Protein AF-0000000076153640 (afdb_homodimer)

Secondary structure (DSSP, 8-state):
----HHHHHHHHHHHHHHHHHHHHHHIIIIIHHHHHT---HHHHHHHHHHHHHHHHHHHHHHHHHHHHHHHHHHHH--STTHHHHHHHHHHHHTHHHHIIIIIHHHHHHHH-TTHHHHH-HHHHHHHHHHHHHHHHHHHHHHHHHHHHHHHHHHT-/----HHHHHHHHHHHHHHHHHHHHHHIIIIIHHHHHT---HHHHHHHHHHHHHHHHHHHHHHHHHHHHHHHHHHHH--STTHHHHHHHHHHHHTHHHHIIIIIHHHHHHHH-TTHHHHH-HHHHHHHHHHHHHHHHHHHHHHHHHHHHHHHHHHT-

Sequence (312 aa):
MEVDKLDVLKWSAFAASSMFAGGAIYINIVDMPALKKVTDNDAARRFWKESFLRAAKWQGGLGMVATLTGGAVWFLDESSNRHLWCIGSSVMATIFPWTMFIMKPDINRLLDDKVLTERGGDWVRTKIDAWNKQHMYRSLVGLSVFGLWIFAISKSMEVDKLDVLKWSAFAASSMFAGGAIYINIVDMPALKKVTDNDAARRFWKESFLRAAKWQGGLGMVATLTGGAVWFLDESSNRHLWCIGSSVMATIFPWTMFIMKPDINRLLDDKVLTERGGDWVRTKIDAWNKQHMYRSLVGLSVFGLWIFAISKS

pLDDT: mean 95.98, std 7.26, range [40.72, 98.88]

Solvent-accessible surface area (backbone atoms only — not comparable to full-atom values): 15290 Å² total; per-residue (Å²): 130,82,78,55,69,61,54,54,28,49,50,47,17,42,44,24,20,24,16,35,18,25,32,40,43,40,42,58,67,18,52,52,58,15,43,68,70,28,82,50,52,67,46,40,50,46,26,50,46,44,27,48,63,40,39,50,54,55,49,48,48,26,43,48,47,16,20,51,27,20,39,48,37,28,72,68,44,82,56,94,60,26,61,52,30,43,52,34,16,55,55,43,48,45,50,55,60,47,39,63,74,68,44,37,70,60,48,56,48,65,62,38,89,56,34,54,81,72,62,31,54,68,52,51,53,51,48,52,54,50,48,46,59,57,48,45,55,48,21,50,40,24,45,50,35,29,52,50,45,52,52,46,58,70,74,99,132,82,78,56,67,63,54,53,28,50,49,46,17,40,44,24,21,24,16,35,19,26,31,40,42,39,40,58,67,17,51,52,58,16,43,69,70,28,83,50,52,67,45,41,49,47,26,49,44,44,27,50,63,41,38,50,55,55,48,48,49,27,43,48,47,17,21,51,29,20,40,49,37,27,72,69,45,83,57,93,60,26,62,53,29,43,51,35,16,53,55,42,48,46,48,55,59,47,40,65,72,67,45,37,70,58,49,55,48,65,62,37,90,56,35,54,81,72,62,32,54,68,51,52,52,53,49,52,52,49,48,45,58,58,47,45,55,48,20,50,39,25,44,50,34,30,52,49,44,52,52,45,57,72,73,100

InterPro domains:
  IPR013901 Anthrone oxygenase [PF08592] (48-147)

Radius of gyration: 20.66 Å; Cα contacts (8 Å, |Δi|>4): 403; chains: 2; bounding box: 45×61×44 Å

Organism: Mytilus galloprovincialis (NCBI:txid29158)

Nearest PDB structures (foldseek):
  4dzu-assembly1_A  TM=5.270E-01  e=4.455E-01  synthetic construct
  6h2d-assembly1_R  TM=2.430E-01  e=1.031E+00  Aeromonas hydrophila subsp. hydrophila AL09-71
  4dzu-assembly1_A  TM=5.272E-01  e=4.455E-01  synthetic construct
  6h2d-assembly1_R  TM=2.431E-01  e=1.031E+00  Aeromonas hydrophila subsp. hydrophila AL09-71

Foldseek 3Di:
DPPDPLVVLLVQLLVLLVVLLVVLVCCLPPVLVVLLPDPDLLVSLVVCLVCVVVVCVVNVVSLVSNLVSLVVSLVPPPDPLSVLSVVLSVLSVVVVVLCVPPVVVLSVLSNDPCNCVVPNSVVNSVSSVVNSVSSVSNSVSSVVSSVSSVVSVVVD/DPPDPLVVLLVQLLVLLVVLLVVLVCCLPPVLVVLLPDPDLLVSLVVCLVCVVVVCVVNVVSLVSNLVSLVVSLVPPPDPLSVLSVVLSVLSVVVVVLCVPPVVVLSVLSNDPCNCVVPNSVVNSVSSVVNSVSSVSNSVSSVVSSVSSVVSVVVD

Structure (mmCIF, N/CA/C/O backbone):
data_AF-0000000076153640-model_v1
#
loop_
_entity.id
_entity.type
_entity.pdbx_description
1 polymer 'DUF1772 domain-containing protein'
#
loop_
_atom_site.group_PDB
_atom_site.id
_atom_site.type_symbol
_atom_site.label_atom_id
_atom_site.label_alt_id
_atom_site.label_comp_id
_atom_site.label_asym_id
_atom_site.label_entity_id
_atom_site.label_seq_id
_atom_site.pdbx_PDB_ins_code
_atom_site.Cartn_x
_atom_site.Cartn_y
_atom_site.Cartn_z
_atom_site.occupancy
_atom_site.B_iso_or_equiv
_atom_site.auth_seq_id
_atom_site.auth_comp_id
_atom_site.auth_asym_id
_atom_site.auth_atom_id
_atom_site.pdbx_PDB_model_num
ATOM 1 N N . MET A 1 1 ? -10.898 31.781 1.053 1 40.72 1 MET A N 1
ATOM 2 C CA . MET A 1 1 ? -9.727 31.562 1.897 1 40.72 1 MET A CA 1
ATOM 3 C C . MET A 1 1 ? -8.547 31.062 1.069 1 40.72 1 MET A C 1
ATOM 5 O O . MET A 1 1 ? -8.664 30.094 0.328 1 40.72 1 MET A O 1
ATOM 9 N N . GLU A 1 2 ? -7.613 31.859 0.52 1 49.97 2 GLU A N 1
ATOM 10 C CA . GLU A 1 2 ? -6.477 31.672 -0.376 1 49.97 2 GLU A CA 1
ATOM 11 C C . GLU A 1 2 ? -5.652 30.453 0.044 1 49.97 2 GLU A C 1
ATOM 13 O O . GLU A 1 2 ? -5.211 30.359 1.192 1 49.97 2 GLU A O 1
ATOM 18 N N . VAL A 1 3 ? -5.895 29.375 -0.492 1 63 3 VAL A N 1
ATOM 19 C CA . VAL A 1 3 ? -5.086 28.203 -0.188 1 63 3 VAL A CA 1
ATOM 20 C C . VAL A 1 3 ? -3.605 28.562 -0.246 1 63 3 VAL A C 1
ATOM 22 O O . VAL A 1 3 ? -3.105 29 -1.287 1 63 3 VAL A O 1
ATOM 25 N N . ASP A 1 4 ? -2.895 28.688 0.954 1 85.88 4 ASP A N 1
ATOM 26 C CA . ASP A 1 4 ? -1.464 28.938 1.076 1 85.88 4 ASP A CA 1
ATOM 27 C C . ASP A 1 4 ? -0.646 27.859 0.37 1 85.88 4 ASP A C 1
ATOM 29 O O . ASP A 1 4 ? -0.825 26.672 0.631 1 85.88 4 ASP A O 1
ATOM 33 N N . LYS A 1 5 ? -0.02 28.188 -0.885 1 89.38 5 LYS A N 1
ATOM 34 C CA . LYS A 1 5 ? 0.819 27.312 -1.693 1 89.38 5 LYS A CA 1
ATOM 35 C C . LYS A 1 5 ? 1.726 26.453 -0.814 1 89.38 5 LYS A C 1
ATOM 37 O O . LYS A 1 5 ? 1.938 25.281 -1.097 1 89.38 5 LYS A O 1
ATOM 42 N N . LEU A 1 6 ? 2.186 26.953 0.156 1 92.19 6 LEU A N 1
ATOM 43 C CA . LEU A 1 6 ? 3.09 26.234 1.053 1 92.19 6 LEU A CA 1
ATOM 44 C C . LEU A 1 6 ? 2.359 25.125 1.795 1 92.19 6 LEU A C 1
ATOM 46 O O . LEU A 1 6 ? 2.898 24.031 1.973 1 92.19 6 LEU A O 1
ATOM 50 N N . ASP A 1 7 ? 1.185 25.375 2.102 1 88.12 7 ASP A N 1
ATOM 51 C CA . ASP A 1 7 ? 0.398 24.359 2.789 1 88.12 7 ASP A CA 1
ATOM 52 C C . ASP A 1 7 ? 0.083 23.188 1.86 1 88.12 7 ASP A C 1
ATOM 54 O O . ASP A 1 7 ? 0.13 22.031 2.277 1 88.12 7 ASP A O 1
ATOM 58 N N . VAL A 1 8 ? -0.223 23.516 0.707 1 89.94 8 VAL A N 1
ATOM 59 C CA . VAL A 1 8 ? -0.514 22.484 -0.28 1 89.94 8 VAL A CA 1
ATOM 60 C C . VAL A 1 8 ? 0.71 21.594 -0.465 1 89.94 8 VAL A C 1
ATOM 62 O O . VAL A 1 8 ? 0.585 20.359 -0.542 1 89.94 8 VAL A O 1
ATOM 65 N N . LEU A 1 9 ? 1.833 22.188 -0.542 1 94.94 9 LEU A N 1
ATOM 66 C CA . LEU A 1 9 ? 3.072 21.438 -0.706 1 94.94 9 LEU A CA 1
ATOM 67 C C . LEU A 1 9 ? 3.346 20.562 0.517 1 94.94 9 LEU A C 1
ATOM 69 O O . LEU A 1 9 ? 3.75 19.406 0.382 1 94.94 9 LEU A O 1
ATOM 73 N N . LYS A 1 10 ? 3.105 21.062 1.64 1 93.19 10 LYS A N 1
ATOM 74 C CA . LYS A 1 10 ? 3.318 20.312 2.867 1 93.19 10 LYS A CA 1
ATOM 75 C C . LYS A 1 10 ? 2.402 19.094 2.924 1 93.19 10 LYS A C 1
ATOM 77 O O . LYS A 1 10 ? 2.854 17.984 3.227 1 93.19 10 LYS A O 1
ATOM 82 N N . TRP A 1 11 ? 1.229 19.297 2.572 1 90.69 11 TRP A N 1
ATOM 83 C CA . TRP A 1 11 ? 0.27 18.188 2.615 1 90.69 11 TRP A CA 1
ATOM 84 C C . TRP A 1 11 ? 0.568 17.172 1.527 1 90.69 11 TRP A C 1
ATOM 86 O O . TRP A 1 11 ? 0.373 15.961 1.727 1 90.69 11 TRP A O 1
ATOM 96 N N . SER A 1 12 ? 0.973 17.641 0.429 1 94.25 12 SER A N 1
ATOM 97 C CA . SER A 1 12 ? 1.35 16.734 -0.65 1 94.25 12 SER A CA 1
ATOM 98 C C . SER A 1 12 ? 2.527 15.859 -0.246 1 94.25 12 SER A C 1
ATOM 100 O O . SER A 1 12 ? 2.521 14.648 -0.499 1 94.25 12 SER A O 1
ATOM 102 N N . ALA A 1 13 ? 3.471 16.484 0.374 1 96.81 13 ALA A N 1
ATOM 103 C CA . ALA A 1 13 ? 4.633 15.727 0.846 1 96.81 13 ALA A CA 1
ATOM 104 C C . ALA A 1 13 ? 4.227 14.68 1.874 1 96.81 13 ALA A C 1
ATOM 106 O O . ALA A 1 13 ? 4.668 13.523 1.802 1 96.81 13 ALA A O 1
ATOM 107 N N . PHE A 1 14 ? 3.396 15.102 2.762 1 94.38 14 PHE A N 1
ATOM 108 C CA . PHE A 1 14 ? 2.916 14.211 3.812 1 94.38 14 PHE A CA 1
ATOM 109 C C . PHE A 1 14 ? 2.104 13.062 3.221 1 94.38 14 PHE A C 1
ATOM 111 O O . PHE A 1 14 ? 2.346 11.898 3.539 1 94.38 14 PHE A O 1
ATOM 118 N N . ALA A 1 15 ? 1.227 13.359 2.326 1 95.12 15 ALA A N 1
ATOM 119 C CA . ALA A 1 15 ? 0.363 12.352 1.711 1 95.12 15 ALA A CA 1
ATOM 120 C C . ALA A 1 15 ? 1.178 11.359 0.892 1 95.12 15 ALA A C 1
ATOM 122 O O . ALA A 1 15 ? 0.969 10.148 0.99 1 95.12 15 ALA A O 1
ATOM 123 N N . ALA A 1 16 ? 2.064 11.867 0.126 1 97.69 16 ALA A N 1
ATOM 124 C CA . ALA A 1 16 ? 2.863 11.008 -0.745 1 97.69 16 ALA A CA 1
ATOM 125 C C . ALA A 1 16 ? 3.746 10.062 0.071 1 97.69 16 ALA A C 1
ATOM 127 O O . ALA A 1 16 ? 3.844 8.875 -0.234 1 97.69 16 ALA A O 1
ATOM 128 N N . SER A 1 17 ? 4.355 10.594 1.107 1 98.19 17 SER A N 1
ATOM 129 C CA . SER A 1 17 ? 5.219 9.75 1.933 1 98.19 17 SER A CA 1
ATOM 130 C C . SER A 1 17 ? 4.41 8.703 2.693 1 98.19 17 SER A C 1
ATOM 132 O O . SER A 1 17 ? 4.852 7.566 2.85 1 98.19 17 SER A O 1
ATOM 134 N N . SER A 1 18 ? 3.271 9.094 3.18 1 97.69 18 SER A N 1
ATOM 135 C CA . SER A 1 18 ? 2.422 8.172 3.928 1 97.69 18 SER A CA 1
ATOM 136 C C . SER A 1 18 ? 1.846 7.09 3.021 1 97.69 18 SER A C 1
ATOM 138 O O . SER A 1 18 ? 1.821 5.914 3.387 1 97.69 18 SER A O 1
ATOM 140 N N . MET A 1 19 ? 1.377 7.477 1.87 1 98 19 MET A N 1
ATOM 141 C CA . MET A 1 19 ? 0.87 6.508 0.901 1 98 19 MET A CA 1
ATOM 142 C C . MET A 1 19 ? 1.977 5.562 0.447 1 98 19 MET A C 1
ATOM 144 O O . MET A 1 19 ? 1.756 4.355 0.319 1 98 19 MET A O 1
ATOM 148 N N . PHE A 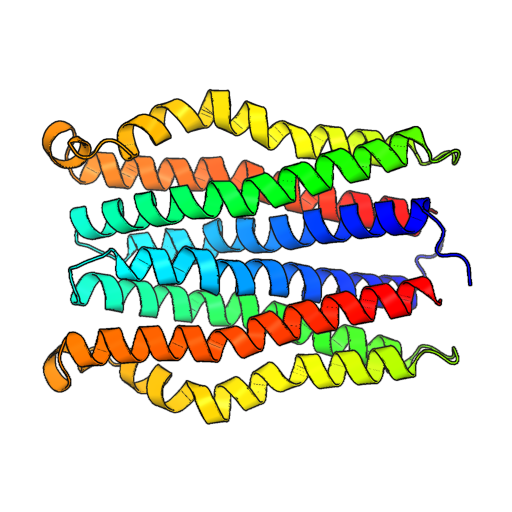1 20 ? 3.162 6.18 0.172 1 98.69 20 PHE A N 1
ATOM 149 C CA . PHE A 1 20 ? 4.32 5.363 -0.169 1 98.69 20 PHE A CA 1
ATOM 150 C C . PHE A 1 20 ? 4.598 4.332 0.919 1 98.69 20 PHE A C 1
ATOM 152 O O . PHE A 1 20 ? 4.785 3.15 0.628 1 98.69 20 PHE A O 1
ATOM 159 N N . ALA A 1 21 ? 4.66 4.75 2.166 1 98.06 21 ALA A N 1
ATOM 160 C CA . ALA A 1 21 ? 4.934 3.852 3.287 1 98.06 21 ALA A CA 1
ATOM 161 C C . ALA A 1 21 ? 3.895 2.736 3.363 1 98.06 21 ALA A C 1
ATOM 163 O O . ALA A 1 21 ? 4.238 1.574 3.592 1 98.06 21 ALA A O 1
ATOM 164 N N . GLY A 1 22 ? 2.635 3.078 3.164 1 97.19 22 GLY A N 1
ATOM 165 C CA . GLY A 1 22 ? 1.584 2.072 3.188 1 97.19 22 GLY A CA 1
ATOM 166 C C . GLY A 1 22 ? 1.791 0.971 2.166 1 97.19 22 GLY A C 1
ATOM 167 O O . GLY A 1 22 ? 1.671 -0.213 2.488 1 97.19 22 GLY A O 1
ATOM 168 N N . GLY A 1 23 ? 2.066 1.391 0.958 1 97.5 23 GLY A N 1
ATOM 169 C CA . GLY A 1 23 ? 2.332 0.419 -0.089 1 97.5 23 GLY A CA 1
ATOM 170 C C . GLY A 1 23 ? 3.611 -0.367 0.138 1 97.5 23 GLY A C 1
ATOM 171 O O . GLY A 1 23 ? 3.646 -1.58 -0.077 1 97.5 23 GLY A O 1
ATOM 172 N N . ALA A 1 24 ? 4.656 0.34 0.534 1 98.56 24 ALA A N 1
ATOM 173 C CA . ALA A 1 24 ? 5.949 -0.309 0.731 1 98.56 24 ALA A CA 1
ATOM 174 C C . ALA A 1 24 ? 5.879 -1.337 1.857 1 98.56 24 ALA A C 1
ATOM 176 O O . ALA A 1 24 ? 6.414 -2.441 1.731 1 98.56 24 ALA A O 1
ATOM 177 N N . ILE A 1 25 ? 5.262 -1.006 2.879 1 98.44 25 ILE A N 1
ATOM 178 C CA . ILE A 1 25 ? 5.105 -1.934 3.992 1 98.44 25 ILE A CA 1
ATOM 179 C C . ILE A 1 25 ? 4.23 -3.109 3.566 1 98.44 25 ILE A C 1
ATOM 181 O O . ILE A 1 25 ? 4.527 -4.262 3.895 1 98.44 25 ILE A O 1
ATOM 185 N N . TYR A 1 26 ? 3.197 -2.869 2.875 1 98.5 26 TYR A N 1
ATOM 186 C CA . TYR A 1 26 ? 2.334 -3.916 2.338 1 98.5 26 TYR A CA 1
ATOM 187 C C . TYR A 1 26 ? 3.143 -4.945 1.561 1 98.5 26 TYR A C 1
ATOM 189 O O . TYR A 1 26 ? 2.939 -6.152 1.718 1 98.5 26 TYR A O 1
ATOM 197 N N . ILE A 1 27 ? 4.012 -4.473 0.727 1 98.69 27 ILE A N 1
ATOM 198 C CA . ILE A 1 27 ? 4.848 -5.367 -0.068 1 98.69 27 ILE A CA 1
ATOM 199 C C . ILE A 1 27 ? 5.66 -6.27 0.856 1 98.69 27 ILE A C 1
ATOM 201 O O . ILE A 1 27 ? 5.711 -7.484 0.659 1 98.69 27 ILE A O 1
ATOM 205 N N . ASN A 1 28 ? 6.199 -5.711 1.881 1 98.81 28 ASN A N 1
ATOM 206 C CA . ASN A 1 28 ? 7.09 -6.453 2.764 1 98.81 28 ASN A CA 1
ATOM 207 C C . ASN A 1 28 ? 6.328 -7.48 3.596 1 98.81 28 ASN A C 1
ATOM 209 O O . ASN A 1 28 ? 6.84 -8.562 3.881 1 98.81 28 ASN A O 1
ATOM 213 N N . ILE A 1 29 ? 5.137 -7.145 3.941 1 98.56 29 ILE A N 1
ATOM 214 C CA . ILE A 1 29 ? 4.566 -7.984 4.992 1 98.56 29 ILE A CA 1
ATOM 215 C C . ILE A 1 29 ? 3.375 -8.766 4.438 1 98.56 29 ILE A C 1
ATOM 217 O O . ILE A 1 29 ? 2.861 -9.672 5.094 1 98.56 29 ILE A O 1
ATOM 221 N N . VAL A 1 30 ? 2.9 -8.43 3.295 1 98.62 30 VAL A N 1
ATOM 222 C CA . VAL A 1 30 ? 1.75 -9.125 2.729 1 98.62 30 VAL A CA 1
ATOM 223 C C . VAL A 1 30 ? 2.146 -9.789 1.412 1 98.62 30 VAL A C 1
ATOM 225 O O . VAL A 1 30 ? 2.152 -11.016 1.308 1 98.62 30 VAL A O 1
ATOM 228 N N . ASP A 1 31 ? 2.594 -8.953 0.469 1 98.5 31 ASP A N 1
ATOM 229 C CA . ASP A 1 31 ? 2.805 -9.414 -0.899 1 98.5 31 ASP A CA 1
ATOM 230 C C . ASP A 1 31 ? 3.885 -10.492 -0.955 1 98.5 31 ASP A C 1
ATOM 232 O O . ASP A 1 31 ? 3.635 -11.602 -1.424 1 98.5 31 ASP A O 1
ATOM 236 N N . MET A 1 32 ? 5.004 -10.234 -0.465 1 98.75 32 MET A N 1
ATOM 237 C CA . MET A 1 32 ? 6.129 -11.148 -0.632 1 98.75 32 MET A CA 1
ATOM 238 C C . MET A 1 32 ? 5.973 -12.367 0.262 1 98.75 32 MET A C 1
ATOM 240 O O . MET A 1 32 ? 6.246 -13.492 -0.162 1 98.75 32 MET A O 1
ATOM 244 N N . PRO A 1 33 ? 5.547 -12.227 1.477 1 98.62 33 PRO A N 1
ATOM 245 C CA . PRO A 1 33 ? 5.281 -13.43 2.262 1 98.62 33 PRO A CA 1
ATOM 246 C C . PRO A 1 33 ? 4.199 -14.312 1.64 1 98.62 33 PRO A C 1
ATOM 248 O O . PRO A 1 33 ? 4.27 -15.539 1.731 1 98.62 33 PRO A O 1
ATOM 251 N N . ALA A 1 34 ? 3.184 -13.773 1.059 1 98.75 34 ALA A N 1
ATOM 252 C CA . ALA A 1 34 ? 2.174 -14.555 0.352 1 98.75 34 ALA A CA 1
ATOM 253 C C . ALA A 1 34 ? 2.787 -15.305 -0.828 1 98.75 34 ALA A C 1
ATOM 255 O O . ALA A 1 34 ? 2.469 -16.469 -1.064 1 98.75 34 ALA A O 1
ATOM 256 N N . LEU A 1 35 ? 3.648 -14.617 -1.551 1 98.75 35 LEU A N 1
ATOM 257 C CA . LEU A 1 35 ? 4.305 -15.219 -2.705 1 98.75 35 LEU A CA 1
ATOM 258 C C . LEU A 1 35 ? 5.137 -16.422 -2.287 1 98.75 35 LEU A C 1
ATOM 260 O O . LEU A 1 35 ? 5.234 -17.406 -3.029 1 98.75 35 LEU A O 1
ATOM 264 N N . LYS A 1 36 ? 5.711 -16.422 -1.103 1 98.12 36 LYS A N 1
ATOM 265 C CA . LYS A 1 36 ? 6.523 -17.531 -0.596 1 98.12 36 LYS A CA 1
ATOM 266 C C . LYS A 1 36 ? 5.695 -18.797 -0.448 1 98.12 36 LYS A C 1
ATOM 268 O O . LYS A 1 36 ? 6.238 -19.906 -0.455 1 98.12 36 LYS A O 1
ATOM 273 N N . LYS A 1 37 ? 4.383 -18.672 -0.361 1 98.06 37 LYS A N 1
ATOM 274 C CA . LYS A 1 37 ? 3.51 -19.828 -0.163 1 98.06 37 LYS A CA 1
ATOM 275 C C . LYS A 1 37 ? 3.109 -20.438 -1.498 1 98.06 37 LYS A C 1
ATOM 277 O O . LYS A 1 37 ? 2.484 -21.5 -1.531 1 98.06 37 LYS A O 1
ATOM 282 N N . VAL A 1 38 ? 3.436 -19.781 -2.564 1 98 38 VAL A N 1
ATOM 283 C CA . VAL A 1 38 ? 3.244 -20.344 -3.9 1 98 38 VAL A CA 1
ATOM 284 C C . VAL A 1 38 ? 4.391 -21.297 -4.23 1 98 38 VAL A C 1
ATOM 286 O O . VAL A 1 38 ? 5.551 -20.875 -4.305 1 98 38 VAL A O 1
ATOM 289 N N . THR A 1 39 ? 4.16 -22.578 -4.527 1 95 39 THR A N 1
ATOM 290 C CA . THR A 1 39 ? 5.195 -23.609 -4.656 1 95 39 THR A CA 1
ATOM 291 C C . THR A 1 39 ? 5.711 -23.672 -6.09 1 95 39 THR A C 1
ATOM 293 O O . THR A 1 39 ? 6.855 -24.062 -6.324 1 95 39 THR A O 1
ATOM 296 N N . ASP A 1 40 ? 4.91 -23.281 -7.059 1 96.5 40 ASP A N 1
ATOM 297 C CA . ASP A 1 40 ? 5.316 -23.281 -8.461 1 96.5 40 ASP A CA 1
ATOM 298 C C . ASP A 1 40 ? 6.273 -22.125 -8.766 1 96.5 40 ASP A C 1
ATOM 300 O O . ASP A 1 40 ? 5.887 -20.969 -8.695 1 96.5 40 ASP A O 1
ATOM 304 N N . ASN A 1 41 ? 7.465 -22.469 -9.18 1 97.12 41 ASN A N 1
ATOM 305 C CA . ASN A 1 41 ? 8.508 -21.453 -9.367 1 97.12 41 ASN A CA 1
ATOM 306 C C . ASN A 1 41 ? 8.188 -20.531 -10.539 1 97.12 41 ASN A C 1
ATOM 308 O O . ASN A 1 41 ? 8.453 -19.328 -10.469 1 97.12 41 ASN A O 1
ATOM 312 N N . ASP A 1 42 ? 7.668 -21.078 -11.586 1 97.31 42 ASP A N 1
ATOM 313 C CA . ASP A 1 42 ? 7.34 -20.234 -12.734 1 97.31 42 ASP A CA 1
ATOM 314 C C . ASP A 1 42 ? 6.242 -19.234 -12.391 1 97.31 42 ASP A C 1
ATOM 316 O O . ASP A 1 42 ? 6.328 -18.062 -12.766 1 97.31 42 ASP A O 1
ATOM 320 N N . ALA A 1 43 ? 5.207 -19.688 -11.695 1 98.06 43 ALA A N 1
ATOM 321 C CA . ALA A 1 43 ? 4.117 -18.812 -11.266 1 98.06 43 ALA A CA 1
ATOM 322 C C . ALA A 1 43 ? 4.629 -17.719 -10.336 1 98.06 43 ALA A C 1
ATOM 324 O O . ALA A 1 43 ? 4.25 -16.547 -10.477 1 98.06 43 ALA A O 1
ATOM 325 N N . ALA A 1 44 ? 5.465 -18.094 -9.43 1 98.31 44 ALA A N 1
ATOM 326 C CA . ALA A 1 44 ? 6.016 -17.125 -8.484 1 98.31 44 ALA A CA 1
ATOM 327 C C . ALA A 1 44 ? 6.84 -16.062 -9.195 1 98.31 44 ALA A C 1
ATOM 329 O O . ALA A 1 44 ? 6.691 -14.867 -8.93 1 98.31 44 ALA A O 1
ATOM 330 N N . ARG A 1 45 ? 7.695 -16.5 -10.047 1 98.5 45 ARG A N 1
ATOM 331 C CA . ARG A 1 45 ? 8.531 -15.547 -10.773 1 98.5 45 ARG A CA 1
ATOM 332 C C . ARG A 1 45 ? 7.688 -14.633 -11.656 1 98.5 45 ARG A C 1
ATOM 334 O O . ARG A 1 45 ? 7.953 -13.438 -11.742 1 98.5 45 ARG A O 1
ATOM 341 N N . ARG A 1 46 ? 6.746 -15.219 -12.312 1 98.12 46 ARG A N 1
ATOM 342 C CA . ARG A 1 46 ? 5.879 -14.422 -13.172 1 98.12 46 ARG A CA 1
ATOM 343 C C . ARG A 1 46 ? 5.129 -13.367 -12.367 1 98.12 46 ARG A C 1
ATOM 345 O O . ARG A 1 46 ? 5.051 -12.203 -12.773 1 98.12 46 ARG A O 1
ATOM 352 N N . PHE A 1 47 ? 4.578 -13.742 -11.258 1 98.75 47 PHE A N 1
ATOM 353 C CA . PHE A 1 47 ? 3.9 -12.758 -10.414 1 98.75 47 PHE A CA 1
ATOM 354 C C . PHE A 1 47 ? 4.859 -11.648 -10 1 98.75 47 PHE A C 1
ATOM 356 O O . PHE A 1 47 ? 4.531 -10.469 -10.102 1 98.75 47 PHE A O 1
ATOM 363 N N . TRP A 1 48 ? 6.012 -12.008 -9.477 1 98.81 48 TRP A N 1
ATOM 364 C CA . TRP A 1 48 ? 6.977 -11.008 -9.031 1 98.81 48 TRP A CA 1
ATOM 365 C C . TRP A 1 48 ? 7.301 -10.023 -10.141 1 98.81 48 TRP A C 1
ATOM 367 O O . TRP A 1 48 ? 7.281 -8.812 -9.938 1 98.81 48 TRP A O 1
ATOM 377 N N . LYS A 1 49 ? 7.645 -10.523 -11.297 1 98.75 49 LYS A N 1
ATOM 378 C CA . LYS A 1 49 ? 7.992 -9.688 -12.445 1 98.75 49 LYS A CA 1
ATOM 379 C C . LYS A 1 49 ? 6.891 -8.68 -12.742 1 98.75 49 LYS A C 1
ATOM 381 O O . LYS A 1 49 ? 7.156 -7.484 -12.867 1 98.75 49 LYS A O 1
ATOM 386 N N . GLU A 1 50 ? 5.684 -9.156 -12.852 1 98.62 50 GLU A N 1
ATOM 387 C CA . GLU A 1 50 ? 4.559 -8.297 -13.211 1 98.62 50 GLU A CA 1
ATOM 388 C C . GLU A 1 50 ? 4.246 -7.305 -12.102 1 98.62 50 GLU A C 1
ATOM 390 O O . GLU A 1 50 ? 3.926 -6.145 -12.367 1 98.62 50 GLU A O 1
ATOM 395 N N . SER A 1 51 ? 4.316 -7.816 -10.883 1 98.69 51 SER A N 1
ATOM 396 C CA . SER A 1 51 ? 4.109 -6.93 -9.742 1 98.69 51 SER A CA 1
ATOM 397 C C . SER A 1 51 ? 5.195 -5.863 -9.672 1 98.69 51 SER A C 1
ATOM 399 O O . SER A 1 51 ? 4.902 -4.684 -9.453 1 98.69 51 SER A O 1
ATOM 401 N N . PHE A 1 52 ? 6.469 -6.297 -9.859 1 98.75 52 PHE A N 1
ATOM 402 C CA . PHE A 1 52 ? 7.586 -5.363 -9.797 1 98.75 52 PHE A CA 1
ATOM 403 C C . PHE A 1 52 ? 7.422 -4.25 -10.82 1 98.75 52 PHE A C 1
ATOM 405 O O . PHE A 1 52 ? 7.594 -3.074 -10.5 1 98.75 52 PHE A O 1
ATOM 412 N N . LEU A 1 53 ? 7.109 -4.543 -12.008 1 98.38 53 LEU A N 1
ATOM 413 C CA . LEU A 1 53 ? 7.008 -3.582 -13.102 1 98.38 53 LEU A CA 1
ATOM 414 C C . LEU A 1 53 ? 5.914 -2.557 -12.82 1 98.38 53 LEU A C 1
ATOM 416 O O . LEU A 1 53 ? 6.086 -1.369 -13.109 1 98.38 53 LEU A O 1
ATOM 420 N N . ARG A 1 54 ? 4.863 -2.92 -12.258 1 98.56 54 ARG A N 1
ATOM 421 C CA . ARG A 1 54 ? 3.746 -2.031 -11.945 1 98.56 54 ARG A CA 1
ATOM 422 C C . ARG A 1 54 ? 4.035 -1.204 -10.695 1 98.56 54 ARG A C 1
ATOM 424 O O . ARG A 1 54 ? 3.756 -0.004 -10.664 1 98.56 54 ARG A O 1
ATOM 431 N N . ALA A 1 55 ? 4.586 -1.897 -9.719 1 98.19 55 ALA A N 1
ATOM 432 C CA . ALA A 1 55 ? 4.883 -1.228 -8.453 1 98.19 55 ALA A CA 1
ATOM 433 C C . ALA A 1 55 ? 5.961 -0.163 -8.641 1 98.19 55 ALA A C 1
ATOM 435 O O . ALA A 1 55 ? 5.949 0.866 -7.957 1 98.19 55 ALA A O 1
ATOM 436 N N . ALA A 1 56 ? 6.918 -0.413 -9.523 1 97.62 56 ALA A N 1
ATOM 437 C CA . ALA A 1 56 ? 7.973 0.558 -9.789 1 97.62 56 ALA A CA 1
ATOM 438 C C . ALA A 1 56 ? 7.391 1.898 -10.227 1 97.62 56 ALA A C 1
ATOM 440 O O . ALA A 1 56 ? 7.887 2.957 -9.836 1 97.62 56 ALA A O 1
ATOM 441 N N . LYS A 1 57 ? 6.355 1.899 -10.992 1 97.44 57 LYS A N 1
ATOM 442 C CA . LYS A 1 57 ? 5.707 3.131 -11.438 1 97.44 57 LYS A CA 1
ATOM 443 C C . LYS A 1 57 ? 4.961 3.801 -10.289 1 97.44 57 LYS A C 1
ATOM 445 O O . LYS A 1 57 ? 5.074 5.012 -10.086 1 97.44 57 LYS A O 1
ATOM 450 N N . TRP A 1 58 ? 4.203 2.967 -9.555 1 97.06 58 TRP A N 1
ATOM 451 C CA . TRP A 1 58 ? 3.379 3.494 -8.469 1 97.06 58 TRP A CA 1
ATOM 452 C C . TRP A 1 58 ? 4.25 4.012 -7.332 1 97.06 58 TRP A C 1
ATOM 454 O O . TRP A 1 58 ? 4.141 5.18 -6.941 1 97.06 58 TRP A O 1
ATOM 464 N N . GLN A 1 59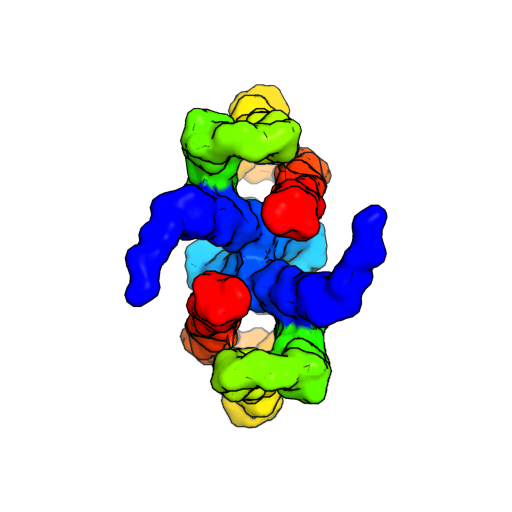 ? 5.188 3.174 -6.836 1 97.06 59 GLN A N 1
ATOM 465 C CA . GLN A 1 59 ? 6.055 3.527 -5.719 1 97.06 59 GLN A CA 1
ATOM 466 C C . GLN A 1 59 ? 7.078 4.582 -6.125 1 97.06 59 GLN A C 1
ATOM 468 O O . GLN A 1 59 ? 7.387 5.488 -5.348 1 97.06 59 GLN A O 1
ATOM 473 N N . GLY A 1 60 ? 7.609 4.414 -7.289 1 97.75 60 GLY A N 1
ATOM 474 C CA . GLY A 1 60 ? 8.523 5.438 -7.777 1 97.75 60 GLY A CA 1
ATOM 475 C C . GLY A 1 60 ? 7.879 6.805 -7.898 1 97.75 60 GLY A C 1
ATOM 476 O O . GLY A 1 60 ? 8.484 7.816 -7.531 1 97.75 60 GLY A O 1
ATOM 477 N N . GLY A 1 61 ? 6.684 6.863 -8.438 1 98.25 61 GLY A N 1
ATOM 478 C CA . GLY A 1 61 ? 5.949 8.117 -8.547 1 98.25 61 GLY A CA 1
ATOM 479 C C . GLY A 1 61 ? 5.691 8.773 -7.207 1 98.25 61 GLY A C 1
ATOM 480 O O . GLY A 1 61 ? 5.953 9.969 -7.039 1 98.25 61 GLY A O 1
ATOM 481 N N . LEU A 1 62 ? 5.207 8.039 -6.25 1 98.56 62 LEU A N 1
ATOM 482 C CA . LEU A 1 62 ? 4.941 8.57 -4.918 1 98.56 62 LEU A CA 1
ATOM 483 C C . LEU A 1 62 ? 6.227 9.07 -4.266 1 98.56 62 LEU A C 1
ATOM 485 O O . LEU A 1 62 ? 6.23 10.117 -3.619 1 98.56 62 LEU A O 1
ATOM 489 N N . GLY A 1 63 ? 7.301 8.219 -4.418 1 98.69 63 GLY A N 1
ATOM 490 C CA . GLY A 1 63 ? 8.586 8.648 -3.891 1 98.69 63 GLY A CA 1
ATOM 491 C C . GLY A 1 63 ? 9.062 9.969 -4.473 1 98.69 63 GLY A C 1
ATOM 492 O O . GLY A 1 63 ? 9.57 10.82 -3.746 1 98.69 63 GLY A O 1
ATOM 493 N N . MET A 1 64 ? 8.898 10.156 -5.754 1 98.69 64 MET A N 1
ATOM 494 C CA . MET A 1 64 ? 9.297 11.391 -6.43 1 98.69 64 MET A CA 1
ATOM 495 C C . MET A 1 64 ? 8.469 12.57 -5.945 1 98.69 64 MET A C 1
ATOM 497 O O . MET A 1 64 ? 9.008 13.641 -5.66 1 98.69 64 MET A O 1
ATOM 501 N N . VAL A 1 65 ? 7.18 12.383 -5.848 1 98.62 65 VAL A N 1
ATOM 502 C CA . VAL A 1 65 ? 6.305 13.453 -5.383 1 98.62 65 VAL A CA 1
ATOM 503 C C . VAL A 1 65 ? 6.703 13.875 -3.969 1 98.62 65 VAL A C 1
ATOM 505 O O . VAL A 1 65 ? 6.816 15.062 -3.674 1 98.62 65 VAL A O 1
ATOM 508 N N . ALA A 1 66 ? 6.898 12.875 -3.117 1 98.75 66 ALA A N 1
ATOM 509 C CA . ALA A 1 66 ? 7.289 13.18 -1.744 1 98.75 66 ALA A CA 1
ATOM 510 C C . ALA A 1 66 ? 8.594 13.969 -1.708 1 98.75 66 ALA A C 1
ATOM 512 O O . ALA A 1 66 ? 8.703 14.969 -0.994 1 98.75 66 ALA A O 1
ATOM 513 N N . THR A 1 67 ? 9.57 13.578 -2.467 1 98.88 67 THR A N 1
ATOM 514 C CA . THR A 1 67 ? 10.883 14.211 -2.51 1 98.88 67 THR A CA 1
ATOM 515 C C . THR A 1 67 ? 10.766 15.648 -3.025 1 98.88 67 THR A C 1
ATOM 517 O O . THR A 1 67 ? 11.273 16.578 -2.396 1 98.88 67 THR A O 1
ATOM 520 N N . LEU A 1 68 ? 10.07 15.852 -4.105 1 98.81 68 LEU A N 1
ATOM 521 C CA . LEU A 1 68 ? 10.031 17.141 -4.777 1 98.81 68 LEU A CA 1
ATOM 522 C C . LEU A 1 68 ? 9.188 18.141 -3.992 1 98.81 68 LEU A C 1
ATOM 524 O O . LEU A 1 68 ? 9.547 19.312 -3.867 1 98.81 68 LEU A O 1
ATOM 528 N N . THR A 1 69 ? 8.07 17.672 -3.502 1 98.56 69 THR A N 1
ATOM 529 C CA . THR A 1 69 ? 7.23 18.609 -2.744 1 98.56 69 THR A CA 1
ATOM 530 C C . THR A 1 69 ? 7.879 18.938 -1.405 1 98.56 69 THR A C 1
ATOM 532 O O . THR A 1 69 ? 7.828 20.094 -0.959 1 98.56 69 THR A O 1
ATOM 535 N N . GLY A 1 70 ? 8.484 17.922 -0.779 1 98.38 70 GLY A N 1
ATOM 536 C CA . GLY A 1 70 ? 9.258 18.25 0.408 1 98.38 70 GLY A CA 1
ATOM 537 C C . GLY A 1 70 ? 10.391 19.219 0.135 1 98.38 70 GLY A C 1
ATOM 538 O O . GLY A 1 70 ? 10.625 20.141 0.919 1 98.38 70 GLY A O 1
ATOM 539 N N . GLY A 1 71 ? 11.102 19.031 -0.925 1 98.5 71 GLY A N 1
ATOM 540 C CA . GLY A 1 71 ? 12.141 19.953 -1.337 1 98.5 71 GLY A CA 1
ATOM 541 C C . GLY A 1 71 ? 11.625 21.359 -1.618 1 98.5 71 GLY A C 1
ATOM 542 O O . GLY A 1 71 ? 12.281 22.344 -1.273 1 98.5 71 GLY A O 1
ATOM 543 N N . ALA A 1 72 ? 10.516 21.453 -2.24 1 98.5 72 ALA A N 1
ATOM 544 C CA . ALA A 1 72 ? 9.898 22.75 -2.512 1 98.5 72 ALA A CA 1
ATOM 545 C C . ALA A 1 72 ? 9.555 23.469 -1.213 1 98.5 72 ALA A C 1
ATOM 547 O O . ALA A 1 72 ? 9.727 24.688 -1.111 1 98.5 72 ALA A O 1
ATOM 548 N N . VAL A 1 73 ? 9.031 22.734 -0.251 1 97.5 73 VAL A N 1
ATOM 549 C CA . VAL A 1 73 ? 8.75 23.328 1.047 1 97.5 73 VAL A CA 1
ATOM 550 C C . VAL A 1 73 ? 10.039 23.875 1.654 1 97.5 73 VAL A C 1
ATOM 552 O O . VAL A 1 73 ? 10.062 25 2.16 1 97.5 73 VAL A O 1
ATOM 555 N N . TRP A 1 74 ? 11.055 23.078 1.591 1 97.5 74 TRP A N 1
ATOM 556 C CA . TRP A 1 74 ? 12.352 23.531 2.1 1 97.5 74 TRP A CA 1
ATOM 557 C C . TRP A 1 74 ? 12.758 24.859 1.46 1 97.5 74 TRP A C 1
ATOM 559 O O . TRP A 1 74 ? 13.219 25.766 2.148 1 97.5 74 TRP A O 1
ATOM 569 N N . PHE A 1 75 ? 12.586 25.016 0.23 1 96.88 75 PHE A N 1
ATOM 570 C CA . PHE A 1 75 ? 13.031 26.172 -0.53 1 96.88 75 PHE A CA 1
ATOM 571 C C . PHE A 1 75 ? 12.164 27.391 -0.223 1 96.88 75 PHE A C 1
ATOM 573 O O . PHE A 1 75 ? 12.664 28.516 -0.183 1 96.88 75 PHE A O 1
ATOM 580 N N . LEU A 1 76 ? 10.922 27.172 0.03 1 95.94 76 LEU A N 1
ATOM 581 C CA . LEU A 1 76 ? 9.969 28.281 0.085 1 95.94 76 LEU A CA 1
ATOM 582 C C . LEU A 1 76 ? 9.68 28.672 1.528 1 95.94 76 LEU A C 1
ATOM 584 O O . LEU A 1 76 ? 9.273 29.812 1.794 1 95.94 76 LEU A O 1
ATOM 588 N N . ASP A 1 77 ? 9.789 27.75 2.35 1 92.38 77 ASP A N 1
ATOM 589 C CA . ASP A 1 77 ? 9.477 28.016 3.75 1 92.38 77 ASP A CA 1
ATOM 590 C C . ASP A 1 77 ? 10.547 28.875 4.402 1 92.38 77 ASP A C 1
ATOM 592 O O . ASP A 1 77 ? 11.742 28.703 4.137 1 92.38 77 ASP A O 1
ATOM 596 N N . GLU A 1 78 ? 10.18 29.859 5.168 1 91.25 78 GLU A N 1
ATOM 597 C CA . GLU A 1 78 ? 11.125 30.781 5.797 1 91.25 78 GLU A CA 1
ATOM 598 C C . GLU A 1 78 ? 11.219 30.547 7.297 1 91.25 78 GLU A C 1
ATOM 600 O O . GLU A 1 78 ? 11.961 31.234 8 1 91.25 78 GLU A O 1
ATOM 605 N N . SER A 1 79 ? 10.57 29.578 7.691 1 89.44 79 SER A N 1
ATOM 606 C CA . SER A 1 79 ? 10.578 29.312 9.125 1 89.44 79 SER A CA 1
ATOM 607 C C . SER A 1 79 ? 11.898 28.672 9.555 1 89.44 79 SER A C 1
ATOM 609 O O . SER A 1 79 ? 12.68 28.219 8.719 1 89.44 79 SER A O 1
ATOM 611 N N . SER A 1 80 ? 12.18 28.625 10.852 1 92.19 80 SER A N 1
ATOM 612 C CA . SER A 1 80 ? 13.398 28.047 11.398 1 92.19 80 SER A CA 1
ATOM 613 C C . SER A 1 80 ? 13.398 26.531 11.273 1 92.19 80 SER A C 1
ATOM 615 O O . SER A 1 80 ? 14.43 25.891 11.438 1 92.19 80 SER A O 1
ATOM 617 N N . ASN A 1 81 ? 12.281 25.891 10.891 1 91.62 81 ASN A N 1
ATOM 618 C CA . ASN A 1 81 ? 12.164 24.438 10.844 1 91.62 81 ASN A CA 1
ATOM 619 C C . ASN A 1 81 ? 12.273 23.906 9.414 1 91.62 81 ASN A C 1
ATOM 621 O O . ASN A 1 81 ? 12.086 22.719 9.164 1 91.62 81 ASN A O 1
ATOM 625 N N . ARG A 1 82 ? 12.594 24.797 8.547 1 95 82 ARG A N 1
ATOM 626 C CA . ARG A 1 82 ? 12.641 24.422 7.141 1 95 82 ARG A CA 1
ATOM 627 C C . ARG A 1 82 ? 13.688 23.344 6.895 1 95 82 ARG A C 1
ATOM 629 O O . ARG A 1 82 ? 13.586 22.578 5.93 1 95 82 ARG A O 1
ATOM 636 N N . HIS A 1 83 ? 14.688 23.297 7.762 1 97 83 HIS A N 1
ATOM 637 C CA . HIS A 1 83 ? 15.734 22.281 7.613 1 97 83 HIS A CA 1
ATOM 638 C C . HIS A 1 83 ? 15.164 20.875 7.746 1 97 83 HIS A C 1
ATOM 640 O O . HIS A 1 83 ? 15.711 19.922 7.18 1 97 83 HIS A O 1
ATOM 646 N N . LEU A 1 84 ? 14.086 20.641 8.453 1 97.81 84 LEU A N 1
ATOM 647 C CA . LEU A 1 84 ? 13.453 19.328 8.586 1 97.81 84 LEU A CA 1
ATOM 648 C C . LEU A 1 84 ? 12.93 18.844 7.238 1 97.81 84 LEU A C 1
ATOM 650 O O . LEU A 1 84 ? 13.008 17.641 6.938 1 97.81 84 LEU A O 1
ATOM 654 N N . TRP A 1 85 ? 12.477 19.766 6.441 1 98 85 TRP A N 1
ATOM 655 C CA . TRP A 1 85 ? 11.984 19.422 5.113 1 98 85 TRP A CA 1
ATOM 656 C C . TRP A 1 85 ? 13.141 19.062 4.18 1 98 85 TRP A C 1
ATOM 658 O O . TRP A 1 85 ? 13.008 18.188 3.322 1 98 85 TRP A O 1
ATOM 668 N N . CYS A 1 86 ? 14.242 19.703 4.375 1 98.25 86 CYS A N 1
ATOM 669 C CA . CYS A 1 86 ? 15.438 19.375 3.619 1 98.25 86 CYS A CA 1
ATOM 670 C C . CYS A 1 86 ? 15.922 17.969 3.961 1 98.25 86 CYS A C 1
ATOM 672 O O . CYS A 1 86 ? 16.219 17.172 3.066 1 98.25 86 CYS A O 1
ATOM 674 N N . ILE A 1 87 ? 15.961 17.672 5.227 1 98.62 87 ILE A N 1
ATOM 675 C CA . ILE A 1 87 ? 16.406 16.359 5.688 1 98.62 87 ILE A CA 1
ATOM 676 C C . ILE A 1 87 ? 15.469 15.281 5.16 1 98.62 87 ILE A C 1
ATOM 678 O O . ILE A 1 87 ? 15.914 14.297 4.57 1 98.62 87 ILE A O 1
ATOM 682 N N . GLY A 1 88 ? 14.188 15.508 5.316 1 98.69 88 GLY A N 1
ATOM 683 C CA . GLY A 1 88 ? 13.211 14.516 4.875 1 98.69 88 GLY A CA 1
ATOM 684 C C . GLY A 1 88 ? 13.258 14.266 3.379 1 98.69 88 GLY A C 1
ATOM 685 O O . GLY A 1 88 ? 13.227 13.117 2.938 1 98.69 88 GLY A O 1
ATOM 686 N N . SER A 1 89 ? 13.344 15.32 2.654 1 98.81 89 SER A N 1
ATOM 687 C CA . SER A 1 89 ? 13.414 15.188 1.201 1 98.81 89 SER A CA 1
ATOM 688 C C . SER A 1 89 ? 14.68 14.453 0.773 1 98.81 89 SER A C 1
ATOM 690 O O . SER A 1 89 ? 14.648 13.625 -0.139 1 98.81 89 SER A O 1
ATOM 692 N N .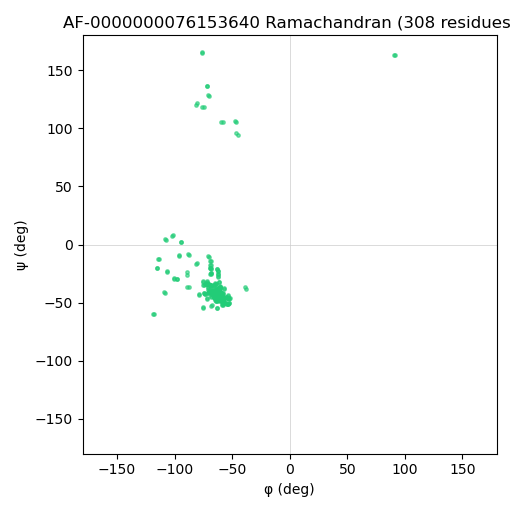 SER A 1 90 ? 15.781 14.742 1.416 1 98.81 90 SER A N 1
ATOM 693 C CA . SER A 1 90 ? 17.031 14.07 1.104 1 98.81 90 SER A CA 1
ATOM 694 C C . SER A 1 90 ? 16.969 12.586 1.439 1 98.81 90 SER A C 1
ATOM 696 O O . SER A 1 90 ? 17.391 11.742 0.645 1 98.81 90 SER A O 1
ATOM 698 N N . VAL A 1 91 ? 16.422 12.281 2.58 1 98.88 91 VAL A N 1
ATOM 699 C CA . VAL A 1 91 ? 16.281 10.891 2.998 1 98.88 91 VAL A CA 1
ATOM 700 C C . VAL A 1 91 ? 15.359 10.156 2.035 1 98.88 91 VAL A C 1
ATOM 702 O O . VAL A 1 91 ? 15.68 9.055 1.58 1 98.88 91 VAL A O 1
ATOM 705 N N . MET A 1 92 ? 14.227 10.742 1.631 1 98.88 92 MET A N 1
ATOM 706 C CA . MET A 1 92 ? 13.289 10.133 0.695 1 98.88 92 MET A CA 1
ATOM 707 C C . MET A 1 92 ? 13.961 9.859 -0.647 1 98.88 92 MET A C 1
ATOM 709 O O . MET A 1 92 ? 13.719 8.82 -1.268 1 98.88 92 MET A O 1
ATOM 713 N N . ALA A 1 93 ? 14.789 10.703 -1.039 1 98.81 93 ALA A N 1
ATOM 714 C CA . ALA A 1 93 ? 15.438 10.602 -2.344 1 98.81 93 ALA A CA 1
ATOM 715 C C . ALA A 1 93 ? 16.391 9.414 -2.393 1 98.81 93 ALA A C 1
ATOM 717 O O . ALA A 1 93 ? 16.766 8.953 -3.475 1 98.81 93 ALA A O 1
ATOM 718 N N . THR A 1 94 ? 16.828 8.93 -1.249 1 98.81 94 THR A N 1
ATOM 719 C CA . THR A 1 94 ? 17.844 7.883 -1.231 1 98.81 94 THR A CA 1
ATOM 720 C C . THR A 1 94 ? 17.281 6.574 -1.771 1 98.81 94 THR A C 1
ATOM 722 O O . THR A 1 94 ? 18.031 5.66 -2.113 1 98.81 94 THR A O 1
ATOM 725 N N . ILE A 1 95 ? 15.992 6.461 -1.904 1 98.62 95 ILE A N 1
ATOM 726 C CA . ILE A 1 95 ? 15.445 5.203 -2.389 1 98.62 95 ILE A CA 1
ATOM 727 C C . ILE A 1 95 ? 15.828 4.996 -3.852 1 98.62 95 ILE A C 1
ATOM 729 O O . ILE A 1 95 ? 15.938 3.861 -4.316 1 98.62 95 ILE A O 1
ATOM 733 N N . PHE A 1 96 ? 16.094 6.031 -4.57 1 98.38 96 PHE A N 1
ATOM 734 C CA . PHE A 1 96 ? 16.391 5.922 -5.992 1 98.38 96 PHE A CA 1
ATOM 735 C C . PHE A 1 96 ? 17.797 5.391 -6.211 1 98.38 96 PHE A C 1
ATOM 737 O O . PHE A 1 96 ? 17.984 4.375 -6.883 1 98.38 96 PHE A O 1
ATOM 744 N N . PRO A 1 97 ? 18.828 6.023 -5.617 1 98.44 97 PRO A N 1
ATOM 745 C CA . PRO A 1 97 ? 20.156 5.41 -5.773 1 98.44 97 PRO A CA 1
ATOM 746 C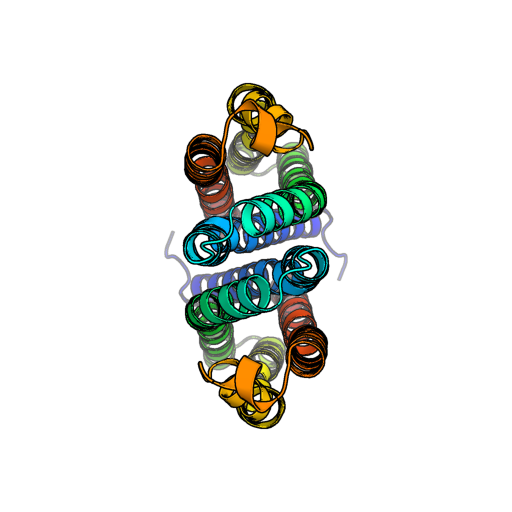 C . PRO A 1 97 ? 20.25 4.043 -5.102 1 98.44 97 PRO A C 1
ATOM 748 O O . PRO A 1 97 ? 21 3.174 -5.566 1 98.44 97 PRO A O 1
ATOM 751 N N . TRP A 1 98 ? 19.562 3.793 -3.967 1 98.69 98 TRP A N 1
ATOM 752 C CA . TRP A 1 98 ? 19.484 2.465 -3.367 1 98.69 98 TRP A CA 1
ATOM 753 C C . TRP A 1 98 ? 19 1.438 -4.387 1 98.69 98 TRP A C 1
ATOM 755 O O . TRP A 1 98 ? 19.594 0.366 -4.523 1 98.69 98 TRP A O 1
ATOM 765 N N . THR A 1 99 ? 17.969 1.781 -5.113 1 98.19 99 THR A N 1
ATOM 766 C CA . THR A 1 99 ? 17.438 0.886 -6.137 1 98.19 99 THR A CA 1
ATOM 767 C C . THR A 1 99 ? 18.453 0.671 -7.25 1 98.19 99 THR A C 1
ATOM 769 O O . THR A 1 99 ? 18.734 -0.467 -7.637 1 98.19 99 THR A O 1
ATOM 772 N N . MET A 1 100 ? 19.062 1.712 -7.707 1 97.88 100 MET A N 1
ATOM 773 C CA . MET A 1 100 ? 19.938 1.676 -8.875 1 97.88 100 MET A CA 1
ATOM 774 C C . MET A 1 100 ? 21.219 0.911 -8.578 1 97.88 100 MET A C 1
ATOM 776 O O . MET A 1 100 ? 21.719 0.167 -9.422 1 97.88 100 MET A O 1
ATOM 780 N N . PHE A 1 101 ? 21.703 1.02 -7.34 1 97.94 101 PHE A N 1
ATOM 781 C CA . PHE A 1 101 ? 23.047 0.501 -7.09 1 97.94 101 PHE A CA 1
ATOM 782 C C . PHE A 1 101 ? 22.984 -0.793 -6.289 1 97.94 101 PHE A C 1
ATOM 784 O O . PHE A 1 101 ? 23.906 -1.61 -6.348 1 97.94 101 PHE A O 1
ATOM 791 N N . ILE A 1 102 ? 21.984 -1.039 -5.586 1 98.44 102 ILE A N 1
ATOM 792 C CA . ILE A 1 102 ? 21.938 -2.211 -4.719 1 98.44 102 ILE A CA 1
ATOM 793 C C . ILE A 1 102 ? 20.953 -3.234 -5.293 1 98.44 102 ILE A C 1
ATOM 795 O O . ILE A 1 102 ? 21.266 -4.422 -5.379 1 98.44 102 ILE A O 1
ATOM 799 N N . MET A 1 103 ? 19.844 -2.801 -5.793 1 98.56 103 MET A N 1
ATOM 800 C CA . MET A 1 103 ? 18.766 -3.732 -6.125 1 98.56 103 MET A CA 1
ATOM 801 C C . MET A 1 103 ? 18.781 -4.07 -7.609 1 98.56 103 MET A C 1
ATOM 803 O O . MET A 1 103 ? 18.406 -5.18 -8 1 98.56 103 MET A O 1
ATOM 807 N N . LYS A 1 104 ? 19.219 -3.213 -8.414 1 98.19 104 LYS A N 1
ATOM 808 C CA . LYS A 1 104 ? 19.047 -3.277 -9.867 1 98.19 104 LYS A CA 1
ATOM 809 C C . LYS A 1 104 ? 19.719 -4.516 -10.445 1 98.19 104 LYS A C 1
ATOM 811 O O . LYS A 1 104 ? 19.156 -5.188 -11.312 1 98.19 104 LYS A O 1
ATOM 816 N N . PRO A 1 105 ? 20.906 -4.961 -10.047 1 97 105 PRO A N 1
ATOM 817 C CA . PRO A 1 105 ? 21.531 -6.137 -10.664 1 97 105 PRO A CA 1
ATOM 818 C C . PRO A 1 105 ? 20.688 -7.398 -10.531 1 97 105 PRO A C 1
ATOM 820 O O . PRO A 1 105 ? 20.5 -8.125 -11.508 1 97 105 PRO A O 1
ATOM 823 N N . ASP A 1 106 ? 20.141 -7.629 -9.391 1 97.06 106 ASP A N 1
ATOM 824 C CA . ASP A 1 106 ? 19.297 -8.805 -9.195 1 97.06 106 ASP A CA 1
ATOM 825 C C . ASP A 1 106 ? 17.938 -8.617 -9.859 1 97.06 106 ASP A C 1
ATOM 827 O O . ASP A 1 106 ? 17.344 -9.57 -10.367 1 97.06 106 ASP A O 1
ATOM 831 N N . ILE A 1 107 ? 17.453 -7.402 -9.836 1 98.5 107 ILE A N 1
ATOM 832 C CA . ILE A 1 107 ? 16.188 -7.109 -10.516 1 98.5 107 ILE A CA 1
ATOM 833 C C . ILE A 1 107 ? 16.312 -7.453 -12 1 98.5 107 ILE A C 1
ATOM 835 O O . ILE A 1 107 ? 15.445 -8.125 -12.562 1 98.5 107 ILE A O 1
ATOM 839 N N . ASN A 1 108 ? 17.375 -7.094 -12.648 1 98.19 108 ASN A N 1
ATOM 840 C CA . ASN A 1 108 ? 17.578 -7.344 -14.07 1 98.19 108 ASN A CA 1
ATOM 841 C C . ASN A 1 108 ? 17.641 -8.836 -14.375 1 98.19 108 ASN A C 1
ATOM 843 O O . ASN A 1 108 ? 17.094 -9.297 -15.383 1 98.19 108 ASN A O 1
ATOM 847 N N . ARG A 1 109 ? 18.234 -9.57 -13.531 1 97.69 109 ARG A N 1
ATOM 848 C CA . ARG A 1 109 ? 18.297 -11.016 -13.719 1 97.69 109 ARG A CA 1
ATOM 849 C C . ARG A 1 109 ? 16.938 -11.656 -13.531 1 97.69 109 ARG A C 1
ATOM 851 O O . ARG A 1 109 ? 16.547 -12.531 -14.312 1 97.69 109 ARG A O 1
ATOM 858 N N . LEU A 1 110 ? 16.234 -11.172 -12.539 1 98.31 110 LEU A N 1
ATOM 859 C CA . LEU A 1 110 ? 14.914 -11.727 -12.25 1 98.31 110 LEU A CA 1
ATOM 860 C C . LEU A 1 110 ? 13.922 -11.391 -13.352 1 98.31 110 LEU A C 1
ATOM 862 O O . LEU A 1 110 ? 12.961 -12.133 -13.57 1 98.31 110 LEU A O 1
ATOM 866 N N . LEU A 1 111 ? 14.172 -10.312 -14.078 1 98.31 111 LEU A N 1
ATOM 867 C CA . LEU A 1 111 ? 13.273 -9.875 -15.141 1 98.31 111 LEU A CA 1
ATOM 868 C C . LEU A 1 111 ? 13.523 -10.664 -16.422 1 98.31 111 LEU A C 1
ATOM 870 O O . LEU A 1 111 ? 12.68 -10.664 -17.328 1 98.31 111 LEU A O 1
ATOM 874 N N . ASP A 1 112 ? 14.633 -11.281 -16.438 1 97.56 112 ASP A N 1
ATOM 875 C CA . ASP A 1 112 ? 14.984 -12.062 -17.609 1 97.56 112 ASP A CA 1
ATOM 876 C C . ASP A 1 112 ? 14.109 -13.312 -17.719 1 97.56 112 ASP A C 1
ATOM 878 O O . ASP A 1 112 ? 14.086 -14.141 -16.812 1 97.56 112 ASP A O 1
ATOM 882 N N . ASP A 1 113 ? 13.477 -13.547 -18.859 1 95.75 113 ASP A N 1
ATOM 883 C CA . ASP A 1 113 ? 12.531 -14.641 -19.047 1 95.75 113 ASP A CA 1
ATOM 884 C C . ASP A 1 113 ? 13.234 -15.992 -19.016 1 95.75 113 ASP A C 1
ATOM 886 O O . ASP A 1 113 ? 12.602 -17.031 -18.797 1 95.75 113 ASP A O 1
ATOM 890 N N . LYS A 1 114 ? 14.547 -16.094 -19.188 1 97.69 114 LYS A N 1
ATOM 891 C CA . LYS A 1 114 ? 15.297 -17.344 -19.219 1 97.69 114 LYS A CA 1
ATOM 892 C C . LYS A 1 114 ? 15.859 -17.672 -17.828 1 97.69 114 LYS A C 1
ATOM 894 O O . LYS A 1 114 ? 16.5 -18.719 -17.656 1 97.69 114 LYS A O 1
ATOM 899 N N . VAL A 1 115 ? 15.586 -16.875 -16.844 1 97.88 115 VAL A N 1
ATOM 900 C CA . VAL A 1 115 ? 16.281 -16.984 -15.562 1 97.88 115 VAL A CA 1
ATOM 901 C C . VAL A 1 115 ? 15.953 -18.328 -14.906 1 97.88 115 VAL A C 1
ATOM 903 O O . VAL A 1 115 ? 16.828 -18.938 -14.281 1 97.88 115 VAL A O 1
ATOM 906 N N . LEU A 1 116 ? 14.766 -18.766 -15.016 1 97.5 116 LEU A N 1
ATOM 907 C CA . LEU A 1 116 ? 14.383 -20.016 -14.383 1 97.5 116 LEU A CA 1
ATOM 908 C C . LEU A 1 116 ? 15.133 -21.188 -14.992 1 97.5 116 LEU A C 1
ATOM 910 O O . LEU A 1 116 ? 15.594 -22.078 -14.281 1 97.5 116 LEU A O 1
ATOM 914 N N . THR A 1 117 ? 15.219 -21.156 -16.266 1 97.56 117 THR A N 1
ATOM 915 C CA . THR A 1 117 ? 15.906 -22.234 -16.969 1 97.56 117 THR A CA 1
ATOM 916 C C . THR A 1 117 ? 17.422 -22.141 -16.734 1 97.56 117 THR A C 1
ATOM 918 O O . THR A 1 117 ? 18.094 -23.172 -16.625 1 97.56 117 THR A O 1
ATOM 921 N N . GLU A 1 118 ? 17.906 -21 -16.594 1 97.62 118 GLU A N 1
ATOM 922 C CA . GLU A 1 118 ? 19.359 -20.797 -16.516 1 97.62 118 GLU A CA 1
ATOM 923 C C . GLU A 1 118 ? 19.859 -20.922 -15.078 1 97.62 118 GLU A C 1
ATOM 925 O O . GLU A 1 118 ? 20.953 -21.438 -14.852 1 97.62 118 GLU A O 1
ATOM 930 N N . ARG A 1 119 ? 19.109 -20.469 -14.125 1 97.44 119 ARG A N 1
ATOM 931 C CA . ARG A 1 119 ? 19.625 -20.375 -12.766 1 97.44 119 ARG A CA 1
ATOM 932 C C . ARG A 1 119 ? 18.875 -21.312 -11.82 1 97.44 119 ARG A C 1
ATOM 934 O O . ARG A 1 119 ? 19.344 -21.609 -10.727 1 97.44 119 ARG A O 1
ATOM 941 N N . GLY A 1 120 ? 17.594 -21.75 -12.258 1 97.62 120 GLY A N 1
ATOM 942 C CA . GLY A 1 120 ? 16.812 -22.672 -11.445 1 97.62 120 GLY A CA 1
ATOM 943 C C . GLY A 1 120 ? 15.891 -21.984 -10.461 1 97.62 120 GLY A C 1
ATOM 944 O O . GLY A 1 120 ? 16.047 -20.781 -10.195 1 97.62 120 GLY A O 1
ATOM 945 N N . GLY A 1 121 ? 14.898 -22.734 -9.938 1 97.69 121 GLY A N 1
ATOM 946 C CA . GLY A 1 121 ? 13.875 -22.219 -9.039 1 97.69 121 GLY A CA 1
ATOM 947 C C . GLY A 1 121 ? 14.438 -21.781 -7.695 1 97.69 121 GLY A C 1
ATOM 948 O O . GLY A 1 121 ? 14 -20.766 -7.141 1 97.69 121 GLY A O 1
ATOM 949 N N . ASP A 1 122 ? 15.383 -22.484 -7.133 1 97.75 122 ASP A N 1
ATOM 950 C CA . ASP A 1 122 ? 15.953 -22.141 -5.836 1 97.75 122 ASP A CA 1
ATOM 951 C C . ASP A 1 122 ? 16.641 -20.781 -5.879 1 97.75 122 ASP A C 1
ATOM 953 O O . ASP A 1 122 ? 16.5 -19.984 -4.953 1 97.75 122 ASP A O 1
ATOM 957 N N . TRP A 1 123 ? 17.359 -20.562 -6.918 1 98.25 123 TRP A N 1
ATOM 958 C CA . TRP A 1 123 ? 18.031 -19.281 -7.074 1 98.25 123 TRP A CA 1
ATOM 959 C C . TRP A 1 123 ? 17 -18.141 -7.148 1 98.25 123 TRP A C 1
ATOM 961 O O . TRP A 1 123 ? 17.141 -17.125 -6.461 1 98.25 123 TRP A O 1
ATOM 971 N N . VAL A 1 124 ? 15.977 -18.344 -7.969 1 98.25 124 VAL A N 1
ATOM 972 C CA . VAL A 1 124 ? 14.938 -17.344 -8.164 1 98.25 124 VAL A CA 1
ATOM 973 C C . VAL A 1 124 ? 14.281 -17.016 -6.824 1 98.25 124 VAL A C 1
ATOM 975 O O . VAL A 1 124 ? 14.148 -15.844 -6.461 1 98.25 124 VAL A O 1
ATOM 978 N N . ARG A 1 125 ? 13.914 -18.016 -6.094 1 98.12 125 ARG A N 1
ATOM 979 C CA . ARG A 1 125 ? 13.25 -17.812 -4.812 1 98.12 125 ARG A CA 1
ATOM 980 C C . ARG A 1 125 ? 14.156 -17.078 -3.832 1 98.12 125 ARG A C 1
ATOM 982 O O . ARG A 1 125 ? 13.719 -16.172 -3.129 1 98.12 125 ARG A O 1
ATOM 989 N N . THR A 1 126 ? 15.398 -17.469 -3.781 1 98.31 126 THR A N 1
ATOM 990 C CA . THR A 1 126 ? 16.375 -16.828 -2.9 1 98.31 126 THR A CA 1
ATOM 991 C C . THR A 1 126 ? 16.516 -15.344 -3.238 1 98.31 126 THR A C 1
ATOM 993 O O . THR A 1 126 ? 16.594 -14.508 -2.34 1 98.31 126 THR A O 1
ATOM 996 N N . LYS A 1 127 ? 16.547 -15.031 -4.508 1 98.62 127 LYS A N 1
ATOM 997 C CA . LYS A 1 127 ? 16.75 -13.641 -4.926 1 98.62 127 LYS A CA 1
ATOM 998 C C . LYS A 1 127 ? 15.492 -12.812 -4.723 1 98.62 127 LYS A C 1
ATOM 1000 O O . LYS A 1 127 ? 15.57 -11.617 -4.422 1 98.62 127 LYS A O 1
ATOM 1005 N N . ILE A 1 128 ? 14.336 -13.414 -4.852 1 98.38 128 ILE A N 1
ATOM 1006 C CA . ILE A 1 128 ? 13.102 -12.703 -4.52 1 98.38 128 ILE A CA 1
ATOM 1007 C C . ILE A 1 128 ? 13.078 -12.383 -3.023 1 98.38 128 ILE A C 1
ATOM 1009 O O . ILE A 1 128 ? 12.688 -11.281 -2.623 1 98.38 128 ILE A O 1
ATOM 1013 N N . ASP A 1 129 ? 13.477 -13.312 -2.203 1 98.25 129 ASP A N 1
ATOM 1014 C CA . ASP A 1 129 ? 13.578 -13.07 -0.767 1 98.25 129 ASP A CA 1
ATOM 1015 C C . ASP A 1 129 ? 14.57 -11.953 -0.464 1 98.25 129 ASP A C 1
ATOM 1017 O O . ASP A 1 129 ? 14.32 -11.109 0.397 1 98.25 129 ASP A O 1
ATOM 1021 N N . ALA A 1 130 ? 15.695 -11.984 -1.129 1 98.5 130 ALA A N 1
ATOM 1022 C CA . ALA A 1 130 ? 16.688 -10.922 -0.966 1 98.5 130 ALA A CA 1
ATOM 1023 C C . ALA A 1 130 ? 16.125 -9.57 -1.396 1 98.5 130 ALA A C 1
ATOM 1025 O O . ALA A 1 130 ? 16.391 -8.547 -0.766 1 98.5 130 ALA A O 1
ATOM 1026 N N . TRP A 1 131 ? 15.43 -9.617 -2.496 1 98.62 131 TRP A N 1
ATOM 1027 C CA . TRP A 1 131 ? 14.781 -8.406 -2.975 1 98.62 131 TRP A CA 1
ATOM 1028 C C . TRP A 1 131 ? 13.852 -7.824 -1.908 1 98.62 131 TRP A C 1
ATOM 1030 O O . TRP A 1 131 ? 13.844 -6.613 -1.679 1 98.62 131 TRP A O 1
ATOM 1040 N N . ASN A 1 132 ? 13.047 -8.656 -1.293 1 98.75 132 ASN A N 1
ATOM 1041 C CA . ASN A 1 132 ? 12.141 -8.188 -0.247 1 98.75 132 ASN A CA 1
ATOM 1042 C C . ASN A 1 132 ? 12.906 -7.59 0.929 1 98.75 132 ASN A C 1
ATOM 1044 O O . ASN A 1 132 ? 12.477 -6.594 1.514 1 98.75 132 ASN A O 1
ATOM 1048 N N . LYS A 1 133 ? 14.023 -8.156 1.338 1 98.69 133 LYS A N 1
ATOM 1049 C CA . LYS A 1 133 ? 14.859 -7.625 2.406 1 98.69 133 LYS A CA 1
ATOM 1050 C C . LYS A 1 133 ? 15.422 -6.258 2.033 1 98.69 133 LYS A C 1
ATOM 1052 O O . LYS A 1 133 ? 15.461 -5.348 2.861 1 98.69 133 LYS A O 1
ATOM 1057 N N . GLN A 1 134 ? 15.898 -6.172 0.847 1 98.75 134 GLN A N 1
ATOM 1058 C CA . GLN A 1 134 ? 16.391 -4.887 0.361 1 98.75 134 GLN A CA 1
ATOM 1059 C C . GLN A 1 134 ? 15.266 -3.852 0.316 1 98.75 134 GLN A C 1
ATOM 1061 O O . GLN A 1 134 ? 15.492 -2.67 0.592 1 98.75 134 GLN A O 1
ATOM 1066 N N . HIS A 1 135 ? 14.055 -4.305 -0.087 1 98.75 135 HIS A N 1
ATOM 1067 C CA . HIS A 1 135 ? 12.883 -3.43 -0.151 1 98.75 135 HIS A CA 1
ATOM 1068 C C . HIS A 1 135 ? 12.523 -2.891 1.229 1 98.75 135 HIS A C 1
ATOM 1070 O O . HIS A 1 135 ? 11.938 -1.812 1.345 1 98.75 135 HIS A O 1
ATOM 1076 N N . MET A 1 136 ? 12.914 -3.553 2.301 1 98.69 136 MET A N 1
ATOM 1077 C CA . MET A 1 136 ? 12.656 -3.102 3.664 1 98.69 136 MET A CA 1
ATOM 1078 C C . MET A 1 136 ? 13.297 -1.739 3.918 1 98.69 136 MET A C 1
ATOM 1080 O O . MET A 1 136 ? 12.75 -0.919 4.652 1 98.69 136 MET A O 1
ATOM 1084 N N . TYR A 1 137 ? 14.469 -1.52 3.334 1 98.75 137 TYR A N 1
ATOM 1085 C CA . TYR A 1 137 ? 15.086 -0.202 3.42 1 98.75 137 TYR A CA 1
ATOM 1086 C C . TYR A 1 137 ? 14.125 0.885 2.953 1 98.75 137 TYR A C 1
ATOM 1088 O O . TYR A 1 137 ? 13.977 1.915 3.613 1 98.75 137 TYR A O 1
ATOM 1096 N N . ARG A 1 138 ? 13.438 0.696 1.826 1 98.5 138 ARG A N 1
ATOM 1097 C CA . ARG A 1 138 ? 12.516 1.678 1.266 1 98.5 138 ARG A CA 1
ATOM 1098 C C . ARG A 1 138 ? 11.305 1.873 2.174 1 98.5 138 ARG A C 1
ATOM 1100 O O . ARG A 1 138 ? 10.828 2.996 2.35 1 98.5 138 ARG A O 1
ATOM 1107 N N . SER A 1 139 ? 10.82 0.767 2.732 1 98.69 139 SER A N 1
ATOM 1108 C CA . SER A 1 139 ? 9.727 0.857 3.689 1 98.69 139 SER A CA 1
ATOM 1109 C C . SER A 1 139 ? 10.109 1.701 4.898 1 98.69 139 SER A C 1
ATOM 1111 O O . SER A 1 139 ? 9.344 2.562 5.332 1 98.69 139 SER A O 1
ATOM 1113 N N . LEU A 1 140 ? 11.297 1.469 5.371 1 98.69 140 LEU A N 1
ATOM 1114 C CA . LEU A 1 140 ? 11.773 2.207 6.535 1 98.69 140 LEU A CA 1
ATOM 1115 C C . LEU A 1 140 ? 11.992 3.678 6.195 1 98.69 140 LEU A C 1
ATOM 1117 O O . LEU A 1 140 ? 11.688 4.559 7.004 1 98.69 140 LEU A O 1
ATOM 1121 N N . VAL A 1 141 ? 12.555 3.895 5.074 1 98.75 141 VAL A N 1
ATOM 1122 C CA . VAL A 1 141 ? 12.742 5.27 4.621 1 98.75 141 VAL A CA 1
ATOM 1123 C C . VAL A 1 141 ? 11.391 5.977 4.543 1 98.75 141 VAL A C 1
ATOM 1125 O O . VAL A 1 141 ? 11.211 7.055 5.117 1 98.75 141 VAL A O 1
ATOM 1128 N N . GLY A 1 142 ? 10.414 5.367 3.846 1 98.5 142 GLY A N 1
ATOM 1129 C CA . GLY A 1 142 ? 9.094 5.961 3.732 1 98.5 142 GLY A CA 1
ATOM 1130 C C . GLY A 1 142 ? 8.453 6.258 5.078 1 98.5 142 GLY A C 1
ATOM 1131 O O . GLY A 1 142 ? 7.926 7.352 5.293 1 98.5 142 GLY A O 1
ATOM 1132 N N . LEU A 1 143 ? 8.547 5.32 5.941 1 97.81 143 LEU A N 1
ATOM 1133 C CA . LEU A 1 143 ? 7.953 5.461 7.266 1 97.81 143 LEU A CA 1
ATOM 1134 C C . LEU A 1 143 ? 8.648 6.566 8.055 1 97.81 143 LEU A C 1
ATOM 1136 O O . LEU A 1 143 ? 7.984 7.359 8.734 1 97.81 143 LEU A O 1
ATOM 1140 N N . SER A 1 144 ? 9.953 6.621 8.031 1 98.5 144 SER A N 1
ATOM 1141 C CA . SER A 1 144 ? 10.711 7.625 8.773 1 98.5 144 SER A CA 1
ATOM 1142 C C . SER A 1 144 ? 10.414 9.031 8.258 1 98.5 144 SER A C 1
ATOM 1144 O O . SER A 1 144 ? 10.289 9.969 9.047 1 98.5 144 SER A O 1
ATOM 1146 N N . VAL A 1 145 ? 10.383 9.148 6.938 1 98.69 145 VAL A N 1
ATOM 1147 C CA . VAL A 1 145 ? 10.117 10.461 6.348 1 98.69 145 VAL A CA 1
ATOM 1148 C C . VAL A 1 145 ? 8.695 10.906 6.699 1 98.69 145 VAL A C 1
ATOM 1150 O O . VAL A 1 145 ? 8.469 12.07 7.027 1 98.69 145 VAL A O 1
ATOM 1153 N N . PHE A 1 146 ? 7.789 10 6.602 1 96.38 146 PHE A N 1
ATOM 1154 C CA . PHE A 1 146 ? 6.43 10.266 7.055 1 96.38 146 PHE A CA 1
ATOM 1155 C C . PHE A 1 146 ? 6.43 10.789 8.484 1 96.38 146 PHE A C 1
ATOM 1157 O O . PHE A 1 146 ? 5.812 11.82 8.773 1 96.38 146 PHE A O 1
ATOM 1164 N N . GLY A 1 147 ? 7.094 10.148 9.391 1 96.19 147 GLY A N 1
ATOM 1165 C CA . GLY A 1 147 ? 7.211 10.602 10.766 1 96.19 147 GLY A CA 1
ATOM 1166 C C . GLY A 1 147 ? 7.859 11.961 10.898 1 96.19 147 GLY A C 1
ATOM 1167 O O . GLY A 1 147 ? 7.422 12.789 11.703 1 96.19 147 GLY A O 1
ATOM 1168 N N . LEU A 1 148 ? 8.883 12.195 10.156 1 97.25 148 LEU A N 1
ATOM 1169 C CA . LEU A 1 148 ? 9.586 13.469 10.18 1 97.25 148 LEU A CA 1
ATOM 1170 C C . LEU A 1 148 ? 8.672 14.602 9.734 1 97.25 148 LEU A C 1
ATOM 1172 O O . LEU A 1 148 ? 8.734 15.711 10.289 1 97.25 148 LEU A O 1
ATOM 1176 N N . TRP A 1 149 ? 7.82 14.352 8.734 1 95.38 149 TRP A N 1
ATOM 1177 C CA . TRP A 1 149 ? 6.902 15.383 8.258 1 95.38 149 TRP A CA 1
ATOM 1178 C C . TRP A 1 149 ? 5.844 15.695 9.305 1 95.38 149 TRP A C 1
ATOM 1180 O O . TRP A 1 149 ? 5.441 16.859 9.461 1 95.38 149 TRP A O 1
ATOM 1190 N N . ILE A 1 150 ? 5.422 14.664 10.016 1 91.75 150 ILE A N 1
ATOM 1191 C CA . ILE A 1 150 ? 4.5 14.906 11.117 1 91.75 150 ILE A CA 1
ATOM 1192 C C . ILE A 1 150 ? 5.152 15.836 12.141 1 91.75 150 ILE A C 1
ATOM 1194 O O . ILE A 1 150 ? 4.535 16.812 12.586 1 91.75 150 ILE A O 1
ATOM 1198 N N . PHE A 1 151 ? 6.363 15.578 12.453 1 93.19 151 PHE A N 1
ATOM 1199 C CA . PHE A 1 151 ? 7.113 16.391 13.406 1 93.19 151 PHE A CA 1
ATOM 1200 C C . PHE A 1 151 ? 7.289 17.812 12.875 1 93.19 151 PHE A C 1
ATOM 1202 O O . PHE A 1 151 ? 7.09 18.781 13.609 1 93.19 151 PHE A O 1
ATOM 1209 N N . ALA A 1 152 ? 7.645 17.953 11.664 1 93 152 ALA A N 1
ATOM 1210 C CA . ALA A 1 152 ? 7.859 19.266 11.047 1 93 152 ALA A CA 1
ATOM 1211 C C . ALA A 1 152 ? 6.574 20.094 11.047 1 93 152 ALA A C 1
ATOM 1213 O O . ALA A 1 152 ? 6.59 21.281 11.383 1 93 152 ALA A O 1
ATOM 1214 N N . ILE A 1 153 ? 5.496 19.469 10.672 1 86.25 153 ILE A N 1
ATOM 1215 C CA . ILE A 1 153 ? 4.215 20.156 10.586 1 86.25 153 ILE A CA 1
ATOM 1216 C C . ILE A 1 153 ? 3.734 20.516 11.984 1 86.25 153 ILE A C 1
ATOM 1218 O O . ILE A 1 153 ? 3.148 21.578 12.195 1 86.25 153 ILE A O 1
ATOM 1222 N N . SER A 1 154 ? 3.996 19.688 12.992 1 83.69 154 SER A N 1
ATOM 1223 C CA . SER A 1 154 ? 3.57 19.938 14.359 1 83.69 154 SER A CA 1
ATOM 1224 C C . SER A 1 154 ? 4.324 21.109 14.969 1 83.69 154 SER A C 1
ATOM 1226 O O . SER A 1 154 ? 3.863 21.719 15.938 1 83.69 154 SER A O 1
ATOM 1228 N N . LYS A 1 155 ? 5.473 21.469 14.414 1 83.06 155 LYS A N 1
ATOM 1229 C CA . LYS A 1 155 ? 6.281 22.578 14.906 1 83.06 155 LYS A CA 1
ATOM 1230 C C . LYS A 1 155 ? 5.992 23.859 14.125 1 83.06 155 LYS A C 1
ATOM 1232 O O . LYS A 1 155 ? 6.539 24.922 14.438 1 83.06 155 LYS A O 1
ATOM 1237 N N . SER A 1 156 ? 5.25 23.703 13.055 1 73.25 156 SER A N 1
ATOM 1238 C CA . SER A 1 156 ? 4.949 24.891 12.258 1 73.25 156 SER A CA 1
ATOM 1239 C C . SER A 1 156 ? 3.742 25.641 12.82 1 73.25 156 SER A C 1
ATOM 1241 O O . SER A 1 156 ? 2.891 25.047 13.484 1 73.25 156 SER A O 1
ATOM 1243 N N . MET B 1 1 ? 7.055 22.109 24.328 1 41.5 1 MET B N 1
ATOM 1244 C CA . MET B 1 1 ? 5.863 22.5 23.562 1 41.5 1 MET B CA 1
ATOM 1245 C C . MET B 1 1 ? 4.801 21.406 23.641 1 41.5 1 MET B C 1
ATOM 1247 O O . MET B 1 1 ? 5.078 20.234 23.359 1 41.5 1 MET B O 1
ATOM 1251 N N . GLU B 1 2 ? 3.781 21.375 24.531 1 50.97 2 GLU B N 1
ATOM 1252 C CA . GLU B 1 2 ? 2.734 20.422 24.891 1 50.97 2 GLU B CA 1
ATOM 1253 C C . GLU B 1 2 ? 2.047 19.875 23.641 1 50.97 2 GLU B C 1
ATOM 1255 O O . GLU B 1 2 ? 1.575 20.641 22.797 1 50.97 2 GLU B O 1
ATOM 1260 N N . VAL B 1 3 ? 2.443 18.797 23.188 1 63 3 VAL B N 1
ATOM 1261 C CA . VAL B 1 3 ? 1.773 18.188 22.047 1 63 3 VAL B CA 1
ATOM 1262 C C . VAL B 1 3 ? 0.263 18.203 22.266 1 63 3 VAL B C 1
ATOM 1264 O O . VAL B 1 3 ? -0.233 17.625 23.234 1 63 3 VAL B O 1
ATOM 1267 N N . ASP B 1 4 ? -0.525 19.109 21.531 1 85.94 4 ASP B N 1
ATOM 1268 C CA . ASP B 1 4 ? -1.982 19.188 21.562 1 85.94 4 ASP B CA 1
ATOM 1269 C C . ASP B 1 4 ? -2.615 17.859 21.125 1 85.94 4 ASP B C 1
ATOM 1271 O O . ASP B 1 4 ? -2.311 17.344 20.047 1 85.94 4 ASP B O 1
ATOM 1275 N N . LYS B 1 5 ? -3.193 17.016 22.141 1 89.19 5 LYS B N 1
ATOM 1276 C CA . LYS B 1 5 ? -3.859 15.727 21.922 1 89.19 5 LYS B CA 1
ATOM 1277 C C . LYS B 1 5 ? -4.707 15.758 20.656 1 89.19 5 LYS B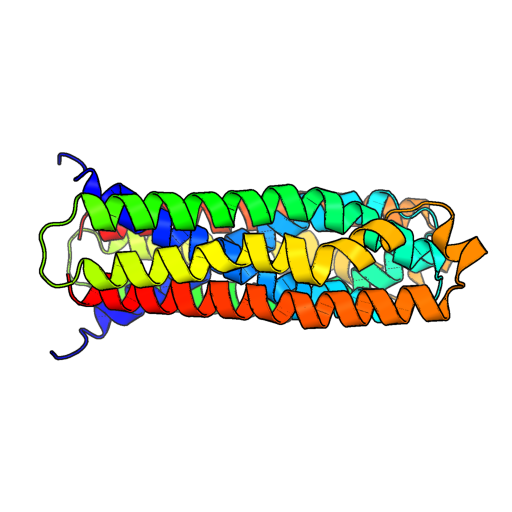 C 1
ATOM 1279 O O . LYS B 1 5 ? -4.754 14.773 19.906 1 89.19 5 LYS B O 1
ATOM 1284 N N . LEU B 1 6 ? -5.285 16.766 20.391 1 92.19 6 LEU B N 1
ATOM 1285 C CA . LEU B 1 6 ? -6.148 16.891 19.234 1 92.19 6 LEU B CA 1
ATOM 1286 C C . LEU B 1 6 ? -5.332 16.859 17.938 1 92.19 6 LEU B C 1
ATOM 1288 O O . LEU B 1 6 ? -5.742 16.25 16.953 1 92.19 6 LEU B O 1
ATOM 1292 N N . ASP B 1 7 ? -4.215 17.406 18.016 1 88 7 ASP B N 1
ATOM 1293 C CA . ASP B 1 7 ? -3.35 17.391 16.828 1 88 7 ASP B CA 1
ATOM 1294 C C . ASP B 1 7 ? -2.836 15.984 16.547 1 88 7 ASP B C 1
ATOM 1296 O O . ASP B 1 7 ? -2.762 15.578 15.383 1 88 7 ASP B O 1
ATOM 1300 N N . VAL B 1 8 ? -2.51 15.344 17.547 1 89.94 8 VAL B N 1
ATOM 1301 C CA . VAL B 1 8 ? -2.037 13.969 17.391 1 89.94 8 VAL B CA 1
ATOM 1302 C C . VAL B 1 8 ? -3.127 13.117 16.75 1 89.94 8 VAL B C 1
ATOM 1304 O O . VAL B 1 8 ? -2.848 12.305 15.867 1 89.94 8 VAL B O 1
ATOM 1307 N N . LEU B 1 9 ? -4.309 13.289 17.188 1 94.88 9 LEU B N 1
ATOM 1308 C CA . LEU B 1 9 ? -5.434 12.539 16.641 1 94.88 9 LEU B CA 1
ATOM 1309 C C . LEU B 1 9 ? -5.668 12.898 15.18 1 94.88 9 LEU B C 1
ATOM 1311 O O . LEU B 1 9 ? -5.914 12.023 14.344 1 94.88 9 LEU B O 1
ATOM 1315 N N . LYS B 1 10 ? -5.566 14.117 14.867 1 93.12 10 LYS B N 1
ATOM 1316 C CA . LYS B 1 10 ? -5.758 14.562 13.492 1 93.12 10 LYS B CA 1
ATOM 1317 C C . LYS B 1 10 ? -4.703 13.961 12.57 1 93.12 10 LYS B C 1
ATOM 1319 O O . LYS B 1 10 ? -5.031 13.445 11.5 1 93.12 10 LYS B O 1
ATOM 1324 N N . TRP B 1 11 ? -3.543 13.961 13.008 1 90.44 11 TRP B N 1
ATOM 1325 C CA . TRP B 1 11 ? -2.459 13.43 12.195 1 90.44 11 TRP B CA 1
ATOM 1326 C C . TRP B 1 11 ? -2.557 11.914 12.078 1 90.44 11 TRP B C 1
ATOM 1328 O O . TRP B 1 11 ? -2.219 11.336 11.039 1 90.44 11 TRP B O 1
ATOM 1338 N N . SER B 1 12 ? -2.947 11.32 13.125 1 94.19 12 SER B N 1
ATOM 1339 C CA . SER B 1 12 ? -3.141 9.875 13.094 1 94.19 12 SER B CA 1
ATOM 1340 C C . SER B 1 12 ? -4.219 9.484 12.086 1 94.19 12 SER B C 1
ATOM 1342 O O . SER B 1 12 ? -4.047 8.539 11.32 1 94.19 12 SER B O 1
ATOM 1344 N N . ALA B 1 13 ? -5.27 10.234 12.109 1 96.75 13 ALA B N 1
ATOM 1345 C CA . ALA B 1 13 ? -6.355 9.984 11.172 1 96.75 13 ALA B CA 1
ATOM 1346 C C . ALA B 1 13 ? -5.891 10.172 9.727 1 96.75 13 ALA B C 1
ATOM 1348 O O . ALA B 1 13 ? -6.176 9.336 8.867 1 96.75 13 ALA B O 1
ATOM 1349 N N . PHE B 1 14 ? -5.18 11.219 9.539 1 94.31 14 PHE B N 1
ATOM 1350 C CA . PHE B 1 14 ? -4.66 11.531 8.219 1 94.31 14 PHE B CA 1
ATOM 1351 C C . PHE B 1 14 ? -3.672 10.469 7.754 1 94.31 14 PHE B C 1
ATOM 1353 O O . PHE B 1 14 ? -3.787 9.953 6.641 1 94.31 14 PHE B O 1
ATOM 1360 N N . ALA B 1 15 ? -2.773 10.086 8.594 1 95.06 15 ALA B N 1
ATOM 1361 C CA . ALA B 1 15 ? -1.752 9.102 8.258 1 95.06 15 ALA B CA 1
ATOM 1362 C C . ALA B 1 15 ? -2.379 7.738 7.969 1 95.06 15 ALA B C 1
ATOM 1364 O O . ALA B 1 15 ? -2.029 7.086 6.984 1 95.06 15 ALA B O 1
ATOM 1365 N N . ALA B 1 16 ? -3.273 7.352 8.797 1 97.69 16 ALA B N 1
ATOM 1366 C CA . ALA B 1 16 ? -3.9 6.039 8.641 1 97.69 16 ALA B CA 1
ATOM 1367 C C . ALA B 1 16 ? -4.707 5.965 7.352 1 97.69 16 ALA B C 1
ATOM 1369 O O . ALA B 1 16 ? -4.637 4.973 6.625 1 97.69 16 ALA B O 1
ATOM 1370 N N . SER B 1 17 ? -5.449 7.004 7.066 1 98.25 17 SER B N 1
ATOM 1371 C CA . SER B 1 17 ? -6.246 7.004 5.844 1 98.25 17 SER B CA 1
ATOM 1372 C C . SER B 1 17 ? -5.359 7.035 4.605 1 98.25 17 SER B C 1
ATOM 1374 O O . SER B 1 17 ? -5.66 6.387 3.6 1 98.25 17 SER B O 1
ATOM 1376 N N . SER B 1 18 ? -4.312 7.793 4.652 1 97.75 18 SER B N 1
ATOM 1377 C CA . SER B 1 18 ? -3.396 7.902 3.523 1 97.75 18 SER B CA 1
ATOM 1378 C C . SER B 1 18 ? -2.637 6.598 3.299 1 97.75 18 SER B C 1
ATOM 1380 O O . SER B 1 18 ? -2.488 6.148 2.162 1 97.75 18 SER B O 1
ATOM 1382 N N . MET B 1 19 ? -2.145 6.008 4.363 1 98 19 MET B N 1
ATOM 1383 C CA . MET B 1 19 ? -1.464 4.719 4.262 1 98 19 MET B CA 1
ATOM 1384 C C . MET B 1 19 ? -2.416 3.641 3.76 1 98 19 MET B C 1
ATOM 1386 O O . MET B 1 19 ? -2.039 2.816 2.926 1 98 19 MET B O 1
ATOM 1390 N N . PHE B 1 20 ? -3.65 3.674 4.328 1 98.69 20 PHE B N 1
ATOM 1391 C CA . PHE B 1 20 ? -4.676 2.756 3.848 1 98.69 20 PHE B CA 1
ATOM 1392 C C . PHE B 1 20 ? -4.883 2.916 2.346 1 98.69 20 PHE B C 1
ATOM 1394 O O . PHE B 1 20 ? -4.898 1.928 1.608 1 98.69 20 PHE B O 1
ATOM 1401 N N . ALA B 1 21 ? -5.07 4.129 1.868 1 98.06 21 ALA B N 1
ATOM 1402 C CA . ALA B 1 21 ? -5.297 4.395 0.45 1 98.06 21 ALA B CA 1
ATOM 1403 C C . ALA B 1 21 ? -4.133 3.889 -0.396 1 98.06 21 ALA B C 1
ATOM 1405 O O . ALA B 1 21 ? -4.34 3.295 -1.456 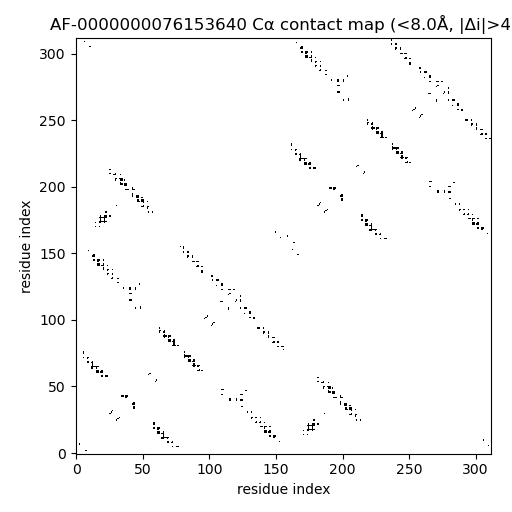1 98.06 21 ALA B O 1
ATOM 1406 N N . GLY B 1 22 ? -2.912 4.109 0.074 1 97.06 22 GLY B N 1
ATOM 1407 C CA . GLY B 1 22 ? -1.746 3.631 -0.652 1 97.06 22 GLY B CA 1
ATOM 1408 C C . GLY B 1 22 ? -1.75 2.131 -0.866 1 97.06 22 GLY B C 1
ATOM 1409 O O . GLY B 1 22 ? -1.499 1.655 -1.976 1 97.06 22 GLY B O 1
ATOM 1410 N N . GLY B 1 23 ? -2.004 1.432 0.203 1 97.5 23 GLY B N 1
ATOM 1411 C CA . GLY B 1 23 ? -2.078 -0.017 0.102 1 97.5 23 GLY B CA 1
ATOM 1412 C C . GLY B 1 23 ? -3.26 -0.498 -0.719 1 97.5 23 GLY B C 1
ATOM 1413 O O . GLY B 1 23 ? -3.131 -1.429 -1.516 1 97.5 23 GLY B O 1
ATOM 1414 N N . ALA B 1 24 ? -4.41 0.114 -0.488 1 98.56 24 ALA B N 1
ATOM 1415 C CA . ALA B 1 24 ? -5.621 -0.305 -1.188 1 98.56 24 ALA B CA 1
ATOM 1416 C C . ALA B 1 24 ? -5.492 -0.073 -2.691 1 98.56 24 ALA B C 1
ATOM 1418 O O . ALA B 1 24 ? -5.875 -0.93 -3.492 1 98.56 24 ALA B O 1
ATOM 1419 N N . ILE B 1 25 ? -4.992 1 -3.055 1 98.44 25 ILE B N 1
ATOM 1420 C CA . ILE B 1 25 ? -4.789 1.299 -4.469 1 98.44 25 ILE B CA 1
ATOM 1421 C C . ILE B 1 25 ? -3.748 0.344 -5.051 1 98.44 25 ILE B C 1
ATOM 1423 O O . ILE B 1 25 ? -3.916 -0.159 -6.168 1 98.44 25 ILE B O 1
ATOM 1427 N N . TYR B 1 26 ? -2.711 0.089 -4.359 1 98.5 26 TYR B N 1
ATOM 1428 C CA . TYR B 1 26 ? -1.691 -0.869 -4.773 1 98.5 26 TYR B CA 1
ATOM 1429 C C . TYR B 1 26 ? -2.316 -2.215 -5.121 1 98.5 26 TYR B C 1
ATOM 1431 O O . TYR B 1 26 ? -1.973 -2.82 -6.137 1 98.5 26 TYR B O 1
ATOM 1439 N N . ILE B 1 27 ? -3.189 -2.666 -4.289 1 98.69 27 ILE B N 1
ATOM 1440 C CA . ILE B 1 27 ? -3.855 -3.941 -4.523 1 98.69 27 ILE B CA 1
ATOM 1441 C C . ILE B 1 27 ? -4.602 -3.896 -5.855 1 98.69 27 ILE B C 1
ATOM 1443 O O . ILE B 1 27 ? -4.492 -4.816 -6.668 1 98.69 27 ILE B O 1
ATOM 1447 N N . ASN B 1 28 ? -5.266 -2.832 -6.102 1 98.81 28 ASN B N 1
ATOM 1448 C CA . ASN B 1 28 ? -6.105 -2.729 -7.293 1 98.81 28 ASN B CA 1
ATOM 1449 C C . ASN B 1 28 ? -5.266 -2.633 -8.562 1 98.81 28 ASN B C 1
ATOM 1451 O O . ASN B 1 28 ? -5.652 -3.16 -9.609 1 98.81 28 ASN B O 1
ATOM 1455 N N . ILE B 1 29 ? -4.152 -1.994 -8.445 1 98.56 29 ILE B N 1
ATOM 1456 C CA . ILE B 1 29 ? -3.543 -1.637 -9.727 1 98.56 29 ILE B CA 1
ATOM 1457 C C . ILE B 1 29 ? -2.234 -2.404 -9.906 1 98.56 29 ILE B C 1
ATOM 1459 O O . ILE B 1 29 ? -1.656 -2.408 -10.992 1 98.56 29 ILE B O 1
ATOM 1463 N N . VAL B 1 30 ? -1.731 -3.012 -8.891 1 98.62 30 VAL B N 1
ATOM 1464 C CA . VAL B 1 30 ? -0.472 -3.74 -8.992 1 98.62 30 VAL B CA 1
ATOM 1465 C C . VAL B 1 30 ? -0.703 -5.223 -8.703 1 98.62 30 VAL B C 1
ATOM 1467 O O . VAL B 1 30 ? -0.543 -6.066 -9.586 1 98.62 30 VAL B O 1
ATOM 1470 N N . ASP B 1 31 ? -1.204 -5.484 -7.492 1 98.5 31 ASP B N 1
ATOM 1471 C CA . ASP B 1 31 ? -1.275 -6.859 -7 1 98.5 31 ASP B CA 1
ATOM 1472 C C . ASP B 1 31 ? -2.209 -7.703 -7.867 1 98.5 31 ASP B C 1
ATOM 1474 O O . ASP B 1 31 ? -1.799 -8.734 -8.406 1 98.5 31 ASP B O 1
ATOM 1478 N N . MET B 1 32 ? -3.375 -7.297 -8.047 1 98.75 32 MET B N 1
ATOM 1479 C CA . MET B 1 32 ? -4.367 -8.133 -8.711 1 98.75 32 MET B CA 1
ATOM 1480 C C . MET B 1 32 ? -4.109 -8.195 -10.211 1 98.75 32 MET B C 1
ATOM 1482 O O . MET B 1 32 ? -4.211 -9.258 -10.828 1 98.75 32 MET B O 1
ATOM 1486 N N . PRO B 1 33 ? -3.773 -7.121 -10.844 1 98.62 33 PRO B N 1
ATOM 1487 C CA . PRO B 1 33 ? -3.4 -7.234 -12.258 1 98.62 33 PRO B CA 1
ATOM 1488 C C . PRO B 1 33 ? -2.184 -8.133 -12.469 1 98.62 33 PRO B C 1
ATOM 1490 O O . PRO B 1 33 ? -2.104 -8.836 -13.477 1 98.62 33 PRO B O 1
ATOM 1493 N N . ALA B 1 34 ? -1.208 -8.109 -11.617 1 98.75 34 ALA B N 1
ATOM 1494 C CA . ALA B 1 34 ? -0.067 -9.016 -11.711 1 98.75 34 ALA B CA 1
ATOM 1495 C C . ALA B 1 34 ? -0.511 -10.469 -11.578 1 98.75 34 ALA B C 1
ATOM 1497 O O . ALA B 1 34 ? -0.033 -11.344 -12.305 1 98.75 34 ALA B O 1
ATOM 1498 N N . LEU B 1 35 ? -1.41 -10.703 -10.656 1 98.75 35 LEU B N 1
ATOM 1499 C CA . LEU B 1 35 ? -1.915 -12.047 -10.422 1 98.75 35 LEU B CA 1
ATOM 1500 C C . LEU B 1 35 ? -2.613 -12.586 -11.664 1 98.75 35 LEU B C 1
ATOM 1502 O O . LEU B 1 35 ? -2.545 -13.789 -11.953 1 98.75 35 LEU B O 1
ATOM 1506 N N . LYS B 1 36 ? -3.25 -11.75 -12.453 1 98.12 36 LYS B N 1
ATOM 1507 C CA . LYS B 1 36 ? -3.945 -12.156 -13.672 1 98.12 36 LYS B CA 1
ATOM 1508 C C . LYS B 1 36 ? -2.971 -12.734 -14.695 1 98.12 36 LYS B C 1
ATOM 1510 O O . LYS B 1 36 ? -3.367 -13.5 -15.57 1 98.12 36 LYS B O 1
ATOM 1515 N N . LYS B 1 37 ? -1.695 -12.414 -14.578 1 98.06 37 LYS B N 1
ATOM 1516 C CA . LYS B 1 37 ? -0.693 -12.875 -15.539 1 98.06 37 LYS B CA 1
ATOM 1517 C C . LYS B 1 37 ? -0.141 -14.242 -15.141 1 98.06 37 LYS B C 1
ATOM 1519 O O . LYS B 1 37 ? 0.615 -14.852 -15.898 1 98.06 37 LYS B O 1
ATOM 1524 N N . VAL B 1 38 ? -0.488 -14.688 -13.969 1 98 38 VAL B N 1
ATOM 1525 C CA . VAL B 1 38 ? -0.15 -16.031 -13.539 1 98 38 VAL B CA 1
ATOM 1526 C C . VAL B 1 38 ? -1.15 -17.031 -14.125 1 98 38 VAL B C 1
ATOM 1528 O O . VAL B 1 38 ? -2.342 -16.984 -13.812 1 98 38 VAL B O 1
ATOM 1531 N N . THR B 1 39 ? -0.733 -18.031 -14.93 1 94.94 39 THR B N 1
ATOM 1532 C CA . THR B 1 39 ? -1.625 -18.891 -15.695 1 94.94 39 THR B CA 1
ATOM 1533 C C . THR B 1 39 ? -2.039 -20.109 -14.867 1 94.94 39 THR B C 1
ATOM 1535 O O . THR B 1 39 ? -3.104 -20.688 -15.086 1 94.94 39 THR B O 1
ATOM 1538 N N . ASP B 1 40 ? -1.241 -20.484 -13.883 1 96.56 40 ASP B N 1
ATOM 1539 C CA . ASP B 1 40 ? -1.554 -21.625 -13.023 1 96.56 40 ASP B CA 1
ATOM 1540 C C . ASP B 1 40 ? -2.629 -21.266 -12 1 96.56 40 ASP B C 1
ATOM 1542 O O . ASP B 1 40 ? -2.398 -20.438 -11.117 1 96.56 40 ASP B O 1
ATOM 1546 N N . ASN B 1 41 ? -3.742 -21.938 -12.062 1 97.19 41 ASN B N 1
ATOM 1547 C CA . ASN B 1 41 ? -4.891 -21.594 -11.234 1 97.19 41 ASN B CA 1
ATOM 1548 C C . ASN B 1 41 ? -4.621 -21.875 -9.758 1 97.19 41 ASN B C 1
ATOM 1550 O O . ASN B 1 41 ? -5.039 -21.094 -8.891 1 97.19 41 ASN B O 1
ATOM 1554 N N . ASP B 1 42 ? -3.973 -22.969 -9.492 1 97.44 42 ASP B N 1
ATOM 1555 C CA . ASP B 1 42 ? -3.684 -23.281 -8.094 1 97.44 42 ASP B CA 1
ATOM 1556 C C . ASP B 1 42 ? -2.746 -22.25 -7.473 1 97.44 42 ASP B C 1
ATOM 1558 O O . ASP B 1 42 ? -2.955 -21.828 -6.34 1 97.44 42 ASP B O 1
ATOM 1562 N N . ALA B 1 43 ? -1.705 -21.875 -8.195 1 98.06 43 ALA B N 1
ATOM 1563 C CA . ALA B 1 43 ? -0.761 -20.859 -7.73 1 98.06 43 ALA B CA 1
ATOM 1564 C C . ALA B 1 43 ? -1.458 -19.516 -7.504 1 98.06 43 ALA B C 1
ATOM 1566 O O . ALA B 1 43 ? -1.223 -18.859 -6.496 1 98.06 43 ALA B O 1
ATOM 1567 N N . ALA B 1 44 ? -2.295 -19.156 -8.414 1 98.38 44 ALA B N 1
ATOM 1568 C CA . ALA B 1 44 ? -3.016 -17.891 -8.312 1 98.38 44 ALA B CA 1
ATOM 1569 C C . ALA B 1 44 ? -3.928 -17.891 -7.09 1 98.38 44 ALA B C 1
ATOM 1571 O O . ALA B 1 44 ? -3.945 -16.906 -6.332 1 98.38 44 ALA B O 1
ATOM 1572 N N . ARG B 1 45 ? -4.672 -18.922 -6.945 1 98.5 45 ARG B N 1
ATOM 1573 C CA . ARG B 1 45 ? -5.578 -18.984 -5.805 1 98.5 45 ARG B CA 1
ATOM 1574 C C . ARG B 1 45 ? -4.805 -19 -4.488 1 98.5 45 ARG B C 1
ATOM 1576 O O . ARG B 1 45 ? -5.215 -18.344 -3.52 1 98.5 45 ARG B O 1
ATOM 1583 N N . ARG B 1 46 ? -3.764 -19.734 -4.461 1 98.12 46 ARG B N 1
ATOM 1584 C CA . ARG B 1 46 ? -2.951 -19.797 -3.25 1 98.12 46 ARG B CA 1
ATOM 1585 C C . ARG B 1 46 ? -2.391 -18.422 -2.898 1 98.12 46 ARG B C 1
ATOM 1587 O O . ARG B 1 46 ? -2.436 -18 -1.739 1 98.12 46 ARG B O 1
ATOM 1594 N N . PHE B 1 47 ? -1.854 -17.734 -3.861 1 98.75 47 PHE B N 1
ATOM 1595 C CA . PHE B 1 47 ? -1.361 -16.375 -3.598 1 98.75 47 PHE B CA 1
ATOM 1596 C C . PHE B 1 47 ? -2.479 -15.492 -3.064 1 98.75 47 PHE B C 1
ATOM 1598 O O . PHE B 1 47 ? -2.297 -14.789 -2.068 1 98.75 47 PHE B O 1
ATOM 1605 N N . TRP B 1 48 ? -3.607 -15.461 -3.732 1 98.81 48 TRP B N 1
ATOM 1606 C CA . TRP B 1 48 ? -4.719 -14.617 -3.309 1 98.81 48 TRP B CA 1
ATOM 1607 C C . TRP B 1 48 ? -5.102 -14.906 -1.86 1 98.81 48 TRP B C 1
ATOM 1609 O O . TRP B 1 48 ? -5.25 -13.984 -1.055 1 98.81 48 TRP B O 1
ATOM 1619 N N . LYS B 1 49 ? -5.309 -16.156 -1.539 1 98.75 49 LYS B N 1
ATOM 1620 C CA . LYS B 1 49 ? -5.691 -16.562 -0.191 1 98.75 49 LYS B CA 1
ATOM 1621 C C . LYS B 1 49 ? -4.711 -16.016 0.847 1 98.75 49 LYS B C 1
ATOM 1623 O O . LYS B 1 49 ? -5.121 -15.406 1.834 1 98.75 49 LYS B O 1
ATOM 1628 N N . GLU B 1 50 ? -3.439 -16.25 0.624 1 98.69 50 GLU B N 1
ATOM 1629 C CA . GLU B 1 50 ? -2.414 -15.844 1.582 1 98.69 50 GLU B CA 1
ATOM 1630 C C . GLU B 1 50 ? -2.303 -14.32 1.665 1 98.69 50 GLU B C 1
ATOM 1632 O O . GLU B 1 50 ? -2.129 -13.766 2.752 1 98.69 50 GLU B O 1
ATOM 1637 N N . SER B 1 51 ? -2.375 -13.719 0.493 1 98.69 51 SER B N 1
ATOM 1638 C CA . SER B 1 51 ? -2.35 -12.258 0.47 1 98.69 51 SER B CA 1
ATOM 1639 C C . SER B 1 51 ? -3.568 -11.672 1.176 1 98.69 51 SER B C 1
ATOM 1641 O O . SER B 1 51 ? -3.443 -10.727 1.962 1 98.69 51 SER B O 1
ATOM 1643 N N . PHE B 1 52 ? -4.766 -12.242 0.886 1 98.75 52 PHE B N 1
ATOM 1644 C CA . PHE B 1 52 ? -5.992 -11.758 1.498 1 98.75 52 PHE B CA 1
ATOM 1645 C C . PHE B 1 52 ? -5.914 -11.836 3.018 1 98.75 52 PHE B C 1
ATOM 1647 O O . PHE B 1 52 ? -6.25 -10.883 3.715 1 98.75 52 PHE B O 1
ATOM 1654 N N . LEU B 1 53 ? -5.492 -12.906 3.553 1 98.38 53 LEU B N 1
ATOM 1655 C CA . LEU B 1 53 ? -5.445 -13.141 4.992 1 98.38 53 LEU B CA 1
ATOM 1656 C C . LEU B 1 53 ? -4.508 -12.148 5.676 1 98.38 53 LEU B C 1
ATOM 1658 O O . LEU B 1 53 ? -4.801 -11.656 6.766 1 98.38 53 LEU B O 1
ATOM 1662 N N . ARG B 1 54 ? -3.449 -11.797 5.098 1 98.56 54 ARG B N 1
ATOM 1663 C CA . ARG B 1 54 ? -2.475 -10.867 5.656 1 98.56 54 ARG B CA 1
ATOM 1664 C C . ARG B 1 54 ? -2.939 -9.422 5.492 1 98.56 54 ARG B C 1
ATOM 1666 O O . ARG B 1 54 ? -2.82 -8.617 6.418 1 98.56 54 ARG B O 1
ATOM 1673 N N . ALA B 1 55 ? -3.459 -9.164 4.293 1 98.19 55 ALA B N 1
ATOM 1674 C CA . ALA B 1 55 ? -3.912 -7.809 3.998 1 98.19 55 ALA B CA 1
ATOM 1675 C C . ALA B 1 55 ? -5.105 -7.426 4.871 1 98.19 55 ALA B C 1
ATOM 1677 O O . ALA B 1 55 ? -5.266 -6.258 5.238 1 98.19 55 ALA B O 1
ATOM 1678 N N . ALA B 1 56 ? -5.969 -8.383 5.18 1 97.69 56 ALA B N 1
ATOM 1679 C CA . ALA B 1 56 ? -7.125 -8.117 6.035 1 97.69 56 ALA B CA 1
ATOM 1680 C C . ALA B 1 56 ? -6.691 -7.551 7.383 1 97.69 56 ALA B C 1
ATOM 1682 O O . ALA B 1 56 ? -7.348 -6.652 7.922 1 97.69 56 ALA B O 1
ATOM 1683 N N . LYS B 1 57 ? -5.629 -8 7.93 1 97.44 57 LYS B N 1
ATOM 1684 C CA . LYS B 1 57 ? -5.117 -7.496 9.203 1 97.44 57 LYS B CA 1
ATOM 1685 C C . LYS B 1 57 ? -4.531 -6.094 9.039 1 97.44 57 LYS B C 1
ATOM 1687 O O . LYS B 1 57 ? -4.812 -5.203 9.844 1 97.44 57 LYS B O 1
ATOM 1692 N N . TRP B 1 58 ? -3.709 -5.949 7.98 1 97.06 58 TRP B N 1
ATOM 1693 C CA . TRP B 1 58 ? -3.023 -4.684 7.754 1 97.06 58 TRP B CA 1
ATOM 1694 C C . TRP B 1 58 ? -4.016 -3.586 7.375 1 97.06 58 TRP B C 1
ATOM 1696 O O . TRP B 1 58 ? -4.074 -2.543 8.031 1 97.06 58 TRP B O 1
ATOM 1706 N N . GLN B 1 59 ? -4.863 -3.859 6.359 1 97 59 GLN B N 1
ATOM 1707 C CA . GLN B 1 59 ? -5.832 -2.883 5.867 1 97 59 GLN B CA 1
ATOM 1708 C C . GLN B 1 59 ? -6.953 -2.668 6.879 1 97 59 GLN B C 1
ATOM 1710 O O . GLN B 1 59 ? -7.426 -1.544 7.059 1 97 59 GLN B O 1
ATOM 1715 N N . GLY B 1 60 ? -7.395 -3.732 7.453 1 97.69 60 GLY B N 1
ATOM 1716 C CA . GLY B 1 60 ? -8.398 -3.588 8.492 1 97.69 60 GLY B CA 1
ATOM 1717 C C . GLY B 1 60 ? -7.934 -2.744 9.664 1 97.69 60 GLY B C 1
ATOM 1718 O O . GLY B 1 60 ? -8.68 -1.904 10.172 1 97.69 60 GLY B O 1
ATOM 1719 N N . GLY B 1 61 ? -6.723 -2.967 10.117 1 98.25 61 GLY B N 1
ATOM 1720 C CA . GLY B 1 61 ? -6.152 -2.176 11.195 1 98.25 61 GLY B CA 1
ATOM 1721 C C . GLY B 1 61 ? -6.059 -0.697 10.867 1 98.25 61 GLY B C 1
ATOM 1722 O O . GLY B 1 61 ? -6.477 0.149 11.656 1 98.25 61 GLY B O 1
ATOM 1723 N N . LEU B 1 62 ? -5.535 -0.36 9.727 1 98.62 62 LEU B N 1
ATOM 1724 C CA . LEU B 1 62 ? -5.418 1.032 9.305 1 98.62 62 LEU B CA 1
ATOM 1725 C C . LEU B 1 62 ? -6.793 1.685 9.195 1 98.62 62 LEU B C 1
ATOM 1727 O O . LEU B 1 62 ? -6.969 2.84 9.586 1 98.62 62 LEU B O 1
ATOM 1731 N N . GLY B 1 63 ? -7.742 0.901 8.57 1 98.69 63 GLY B N 1
ATOM 1732 C CA . GLY B 1 63 ? -9.102 1.411 8.484 1 98.69 63 GLY B CA 1
ATOM 1733 C C . GLY B 1 63 ? -9.703 1.729 9.844 1 98.69 63 GLY B C 1
ATOM 1734 O O . GLY B 1 63 ? -10.367 2.758 10.008 1 98.69 63 GLY B O 1
ATOM 1735 N N . MET B 1 64 ? -9.492 0.879 10.812 1 98.69 64 MET B N 1
ATOM 1736 C CA . MET B 1 64 ? -10.008 1.077 12.164 1 98.69 64 MET B CA 1
ATOM 1737 C C . MET B 1 64 ? -9.367 2.293 12.82 1 98.69 64 MET B C 1
ATOM 1739 O O . MET B 1 64 ? -10.055 3.113 13.422 1 98.69 64 MET B O 1
ATOM 1743 N N . VAL B 1 65 ? -8.07 2.416 12.68 1 98.62 65 VAL B N 1
ATOM 1744 C CA . VAL B 1 65 ? -7.367 3.553 13.266 1 98.62 65 VAL B CA 1
ATOM 1745 C C . VAL B 1 65 ? -7.898 4.852 12.664 1 98.62 65 VAL B C 1
ATOM 1747 O O . VAL B 1 65 ? -8.18 5.809 13.391 1 98.62 65 VAL B O 1
ATOM 1750 N N . ALA B 1 66 ? -8.008 4.863 11.344 1 98.75 66 ALA B N 1
ATOM 1751 C CA . ALA B 1 66 ? -8.516 6.062 10.68 1 98.75 66 ALA B CA 1
ATOM 1752 C C . ALA B 1 66 ? -9.914 6.418 11.188 1 98.75 66 ALA B C 1
ATOM 1754 O O . ALA B 1 66 ? -10.188 7.578 11.5 1 98.75 66 ALA B O 1
ATOM 1755 N N . THR B 1 67 ? -10.781 5.465 11.305 1 98.81 67 THR B N 1
ATOM 1756 C CA . THR B 1 67 ? -12.156 5.664 11.742 1 98.81 67 THR B CA 1
ATOM 1757 C C . THR B 1 67 ? -12.195 6.18 13.18 1 98.81 67 THR B C 1
ATOM 1759 O O . THR B 1 67 ? -12.852 7.184 13.469 1 98.81 67 THR B O 1
ATOM 1762 N N . LEU B 1 68 ? -11.469 5.562 14.062 1 98.81 68 LEU B N 1
ATOM 1763 C CA . LEU B 1 68 ? -11.555 5.859 15.492 1 98.81 68 LEU B CA 1
ATOM 1764 C C . LEU B 1 68 ? -10.883 7.191 15.805 1 98.81 68 LEU B C 1
ATOM 1766 O O . LEU B 1 68 ? -11.406 7.973 16.609 1 98.81 68 LEU B O 1
ATOM 1770 N N . THR B 1 69 ? -9.75 7.418 15.211 1 98.5 69 THR B N 1
ATOM 1771 C CA . THR B 1 69 ? -9.078 8.68 15.5 1 98.5 69 THR B CA 1
ATOM 1772 C C . THR B 1 69 ? -9.844 9.852 14.875 1 98.5 69 THR B C 1
ATOM 1774 O O . THR B 1 69 ? -9.961 10.914 15.484 1 98.5 69 THR B O 1
ATOM 1777 N N . GLY B 1 70 ? -10.344 9.625 13.656 1 98.38 70 GLY B N 1
ATOM 1778 C CA . GLY B 1 70 ? -11.227 10.641 13.109 1 98.38 70 GLY B CA 1
ATOM 1779 C C . GLY B 1 70 ? -12.453 10.898 13.961 1 98.38 70 GLY B C 1
ATOM 1780 O O . GLY B 1 70 ? -12.852 12.047 14.164 1 98.38 70 GLY B O 1
ATOM 1781 N N . GLY B 1 71 ? -13.07 9.875 14.438 1 98.5 71 GLY B N 1
ATOM 1782 C CA . GLY B 1 71 ? -14.203 10 15.344 1 98.5 71 GLY B CA 1
ATOM 1783 C C . GLY B 1 71 ? -13.852 10.719 16.641 1 98.5 71 GLY B C 1
ATOM 1784 O O . GLY B 1 71 ? -14.641 11.523 17.141 1 98.5 71 GLY B O 1
ATOM 1785 N N . ALA B 1 72 ? -12.727 10.43 17.172 1 98.44 72 ALA B N 1
ATOM 1786 C CA . ALA B 1 72 ? -12.266 11.109 18.375 1 98.44 72 ALA B CA 1
ATOM 1787 C C . ALA B 1 72 ? -12.094 12.602 18.141 1 98.44 72 ALA B C 1
ATOM 1789 O O . ALA B 1 72 ? -12.422 13.414 19.016 1 98.44 72 ALA B O 1
ATOM 1790 N N . VAL B 1 73 ? -11.531 12.945 17 1 97.44 73 VAL B N 1
ATOM 1791 C CA . VAL B 1 73 ? -11.406 14.359 16.656 1 97.44 73 VAL B CA 1
ATOM 1792 C C . VAL B 1 73 ? -12.781 15.016 16.625 1 97.44 73 VAL B C 1
ATOM 1794 O O . VAL B 1 73 ? -12.984 16.094 17.172 1 97.44 73 VAL B O 1
ATOM 1797 N N . TRP B 1 74 ? -13.688 14.344 15.984 1 97.44 74 TRP B N 1
ATOM 1798 C CA . TRP B 1 74 ? -15.055 14.859 15.93 1 97.44 74 TRP B CA 1
ATOM 1799 C C . TRP B 1 74 ? -15.578 15.141 17.328 1 97.44 74 TRP B C 1
ATOM 1801 O O . TRP B 1 74 ? -16.188 16.188 17.578 1 97.44 74 TRP B O 1
ATOM 1811 N N . PHE B 1 75 ? -15.375 14.305 18.234 1 96.81 75 PHE B N 1
ATOM 1812 C CA . PHE B 1 75 ? -15.914 14.383 19.578 1 96.81 75 PHE B CA 1
ATOM 1813 C C . PHE B 1 75 ? -15.227 15.484 20.375 1 96.81 75 PHE B C 1
ATOM 1815 O O . PHE B 1 75 ? -15.859 16.156 21.203 1 96.81 75 PHE B O 1
ATOM 1822 N N . LEU B 1 76 ? -13.984 15.703 20.125 1 96 76 LEU B N 1
ATOM 1823 C CA . LEU B 1 76 ? -13.188 16.547 21 1 96 76 LEU B CA 1
ATOM 1824 C C . LEU B 1 76 ? -13.031 17.953 20.422 1 96 76 LEU B C 1
ATOM 1826 O O . LEU B 1 76 ? -12.773 18.906 21.156 1 96 76 LEU B O 1
ATOM 1830 N N . ASP B 1 77 ? -13.062 17.984 19.172 1 92.31 77 ASP B N 1
ATOM 1831 C CA . ASP B 1 77 ? -12.859 19.266 18.516 1 92.31 77 ASP B CA 1
ATOM 1832 C C . ASP B 1 77 ? -14.062 20.188 18.703 1 92.31 77 ASP B C 1
ATOM 1834 O O . ASP B 1 77 ? -15.211 19.719 18.672 1 92.31 77 ASP B O 1
ATOM 1838 N N . GLU B 1 78 ? -13.875 21.422 19 1 91.19 78 GLU B N 1
ATOM 1839 C CA . GLU B 1 78 ? -14.953 22.375 19.266 1 91.19 78 GLU B CA 1
ATOM 1840 C C . GLU B 1 78 ? -15.109 23.375 18.109 1 91.19 78 GLU B C 1
ATOM 1842 O O . GLU B 1 78 ? -15.961 24.25 18.156 1 91.19 78 GLU B O 1
ATOM 1847 N N . SER B 1 79 ? -14.367 23.141 17.156 1 89.25 79 SER B N 1
ATOM 1848 C CA . SER B 1 79 ? -14.43 24.078 16.031 1 89.25 79 SER B CA 1
ATOM 1849 C C . SER B 1 79 ? -15.68 23.844 15.195 1 89.25 79 SER B C 1
ATOM 1851 O O . SER B 1 79 ? -16.344 22.828 15.328 1 89.25 79 SER B O 1
ATOM 1853 N N . SER B 1 80 ? -16.047 24.781 14.336 1 92 80 SER B N 1
ATOM 1854 C CA . SER B 1 80 ? -17.219 24.688 13.461 1 92 80 SER B CA 1
ATOM 1855 C C . SER B 1 80 ? -17.016 23.641 12.367 1 92 80 SER B C 1
ATOM 1857 O O . SER B 1 80 ? -17.969 23.234 11.719 1 92 80 SER B O 1
ATOM 1859 N N . ASN B 1 81 ? -15.797 23.109 12.164 1 91.5 81 ASN B N 1
ATOM 1860 C CA . ASN B 1 81 ? -15.5 22.172 11.078 1 91.5 81 ASN B CA 1
ATOM 1861 C C . ASN B 1 81 ? -15.453 20.734 11.578 1 91.5 81 ASN B C 1
ATOM 1863 O O . ASN B 1 81 ? -15.094 19.828 10.828 1 91.5 81 ASN B O 1
ATOM 1867 N N . ARG B 1 82 ? -15.836 20.594 12.797 1 94.94 82 ARG B N 1
ATOM 1868 C CA . ARG B 1 82 ? -15.742 19.266 13.398 1 94.94 82 ARG B CA 1
ATOM 1869 C C . ARG B 1 82 ? -16.625 18.266 12.656 1 94.94 82 ARG B C 1
ATOM 1871 O O . ARG B 1 82 ? -16.375 17.062 12.688 1 94.94 82 ARG B O 1
ATOM 1878 N N . HIS B 1 83 ? -17.672 18.781 12 1 96.94 83 HIS B N 1
ATOM 1879 C CA . HIS B 1 83 ? -18.562 17.906 11.258 1 96.94 83 HIS B CA 1
ATOM 1880 C C . HIS B 1 83 ? -17.828 17.188 10.125 1 96.94 83 HIS B C 1
ATOM 1882 O O . HIS B 1 83 ? -18.219 16.094 9.719 1 96.94 83 HIS B O 1
ATOM 1888 N N . LEU B 1 84 ? -16.781 17.719 9.562 1 97.75 84 LEU B N 1
ATOM 1889 C CA . LEU B 1 84 ? -15.992 17.078 8.508 1 97.75 84 LEU B CA 1
ATOM 1890 C C . LEU B 1 84 ? -15.328 15.805 9.016 1 97.75 84 LEU B C 1
ATOM 1892 O O . LEU B 1 84 ? -15.234 14.82 8.289 1 97.75 84 LEU B O 1
ATOM 1896 N N . TRP B 1 85 ? -14.953 15.828 10.258 1 97.94 85 TRP B N 1
ATOM 1897 C CA . TRP B 1 85 ? -14.344 14.648 10.867 1 97.94 85 TRP B CA 1
ATOM 1898 C C . TRP B 1 85 ? -15.383 13.57 11.117 1 97.94 85 TRP B C 1
ATOM 1900 O O . TRP B 1 85 ? -15.094 12.375 10.984 1 97.94 85 TRP B O 1
ATOM 1910 N N . CYS B 1 86 ? -16.562 13.984 11.422 1 98.25 86 CYS B N 1
ATOM 1911 C CA . CYS B 1 86 ? -17.672 13.039 11.562 1 98.25 86 CYS B CA 1
ATOM 1912 C C . CYS B 1 86 ? -17.984 12.367 10.234 1 98.25 86 CYS B C 1
ATOM 1914 O O . CYS B 1 86 ? -18.125 11.141 10.172 1 98.25 86 CYS B O 1
ATOM 1916 N N . ILE B 1 87 ? -18.078 13.156 9.203 1 98.56 87 ILE B N 1
ATOM 1917 C CA . ILE B 1 87 ? -18.375 12.641 7.871 1 98.56 87 ILE B CA 1
ATOM 1918 C C . ILE B 1 87 ? -17.281 11.672 7.426 1 98.56 87 ILE B C 1
ATOM 1920 O O . ILE B 1 87 ? -17.562 10.547 7.012 1 98.56 87 ILE B O 1
ATOM 1924 N N . GLY B 1 88 ? -16.047 12.094 7.582 1 98.69 88 GLY B N 1
ATOM 1925 C CA . GLY B 1 88 ? -14.938 11.258 7.164 1 98.69 88 GLY B CA 1
ATOM 1926 C C . GLY B 1 88 ? -14.859 9.938 7.914 1 98.69 88 GLY B C 1
ATOM 1927 O O . GLY B 1 88 ? -14.656 8.883 7.309 1 98.69 88 GLY B O 1
ATOM 1928 N N . SER B 1 89 ? -15.039 10.016 9.188 1 98.81 89 SER B N 1
ATOM 1929 C CA . SER B 1 89 ? -15.016 8.812 10 1 98.81 89 SER B CA 1
ATOM 1930 C C . SER B 1 89 ? -16.156 7.867 9.625 1 98.81 89 SER B C 1
ATOM 1932 O O . SER B 1 89 ? -15.969 6.648 9.57 1 98.81 89 SER B O 1
ATOM 1934 N N . SER B 1 90 ? -17.312 8.414 9.367 1 98.81 90 SER B N 1
ATOM 1935 C CA . SER B 1 90 ? -18.453 7.602 8.969 1 98.81 90 SER B CA 1
ATOM 1936 C C . SER B 1 90 ? -18.219 6.941 7.617 1 98.81 90 SER B C 1
ATOM 1938 O O . SER B 1 90 ? -18.5 5.75 7.449 1 98.81 90 SER B O 1
ATOM 1940 N N . VAL B 1 91 ? -17.719 7.695 6.695 1 98.88 91 VAL B N 1
ATOM 1941 C CA . VAL B 1 91 ? -17.422 7.164 5.367 1 98.88 91 VAL B CA 1
ATOM 1942 C C . VAL B 1 91 ? -16.359 6.07 5.469 1 98.88 91 VAL B C 1
ATOM 1944 O O . VAL B 1 91 ? -16.516 4.992 4.891 1 98.88 91 VAL B O 1
ATOM 1947 N N . MET B 1 92 ? -15.281 6.273 6.25 1 98.88 92 MET B N 1
ATOM 1948 C CA . MET B 1 92 ? -14.227 5.281 6.43 1 98.88 92 MET B CA 1
ATOM 1949 C C . MET B 1 92 ? -14.781 3.996 7.027 1 98.88 92 MET B C 1
ATOM 1951 O O . MET B 1 92 ? -14.383 2.898 6.641 1 98.88 92 MET B O 1
ATOM 1955 N N . ALA B 1 93 ? -15.695 4.117 7.883 1 98.81 93 ALA B N 1
ATOM 1956 C CA . ALA B 1 93 ? -16.25 2.975 8.594 1 98.81 93 ALA B CA 1
ATOM 1957 C C . ALA B 1 93 ? -17.047 2.076 7.652 1 98.81 93 ALA B C 1
ATOM 1959 O O . ALA B 1 93 ? -17.297 0.907 7.957 1 98.81 93 ALA B O 1
ATOM 1960 N N . THR B 1 94 ? -17.484 2.6 6.516 1 98.81 94 THR B N 1
ATOM 1961 C CA . THR B 1 94 ? -18.359 1.835 5.633 1 98.81 94 THR B CA 1
ATOM 1962 C C . THR B 1 94 ? -17.594 0.669 5 1 98.81 94 THR B C 1
ATOM 1964 O O . THR B 1 94 ? -18.219 -0.258 4.465 1 98.81 94 THR B O 1
ATOM 1967 N N . ILE B 1 95 ? -16.297 0.66 5.074 1 98.62 95 ILE B N 1
ATOM 1968 C CA . ILE B 1 95 ? -15.562 -0.433 4.445 1 98.62 95 ILE B CA 1
ATOM 1969 C C . ILE B 1 95 ? -15.836 -1.735 5.191 1 98.62 95 ILE B C 1
ATOM 1971 O O . ILE B 1 95 ? -15.781 -2.818 4.602 1 98.62 95 ILE B O 1
ATOM 1975 N N . PHE B 1 96 ? -16.188 -1.679 6.426 1 98.38 96 PHE B N 1
ATOM 1976 C CA . PHE B 1 96 ? -16.391 -2.879 7.227 1 98.38 96 PHE B CA 1
ATOM 1977 C C . PHE B 1 96 ? -17.703 -3.555 6.867 1 98.38 96 PHE B C 1
ATOM 1979 O O . PHE B 1 96 ? -17.719 -4.734 6.504 1 98.38 96 PHE B O 1
ATOM 1986 N N . PRO B 1 97 ? -18.844 -2.842 6.922 1 98.44 97 PRO B N 1
ATOM 1987 C CA . PRO B 1 97 ? -20.062 -3.51 6.465 1 98.44 97 PRO B CA 1
ATOM 1988 C C . PRO B 1 97 ? -20.031 -3.854 4.98 1 98.44 97 PRO B C 1
ATOM 1990 O O . PRO B 1 97 ? -20.625 -4.848 4.559 1 98.44 97 PRO B O 1
ATOM 1993 N N . TRP B 1 98 ? -19.391 -3.053 4.105 1 98.69 98 TRP B N 1
ATOM 1994 C CA . TRP B 1 98 ? -19.172 -3.406 2.709 1 98.69 98 TRP B CA 1
ATOM 1995 C C . TRP B 1 98 ? -18.516 -4.777 2.592 1 98.69 98 TRP B C 1
ATOM 1997 O O . TRP B 1 98 ? -18.953 -5.625 1.812 1 98.69 98 TRP B O 1
ATOM 2007 N N . THR B 1 99 ? -17.484 -4.988 3.383 1 98.25 99 THR B N 1
ATOM 2008 C CA . THR B 1 99 ? -16.781 -6.27 3.373 1 98.25 99 THR B CA 1
ATOM 2009 C C . THR B 1 99 ? -17.703 -7.391 3.85 1 98.25 99 THR B C 1
ATOM 2011 O O . THR B 1 99 ? -17.812 -8.43 3.193 1 98.25 99 THR B O 1
ATOM 2014 N N . MET B 1 100 ? -18.422 -7.168 4.895 1 97.94 100 MET B N 1
ATOM 2015 C CA . MET B 1 100 ? -19.203 -8.203 5.551 1 97.94 100 MET B CA 1
ATOM 2016 C C . MET B 1 100 ? -20.391 -8.609 4.688 1 97.94 100 MET B C 1
ATOM 2018 O O . MET B 1 100 ? -20.75 -9.789 4.625 1 97.94 100 MET B O 1
ATOM 2022 N N . PHE B 1 101 ? -20.953 -7.656 3.963 1 98 101 PHE B N 1
ATOM 2023 C CA . PHE B 1 101 ? -22.234 -7.953 3.318 1 98 101 PHE B CA 1
ATOM 2024 C C . PHE B 1 101 ? -22.047 -8.133 1.816 1 98 101 PHE B C 1
ATOM 2026 O O . PHE B 1 101 ? -22.859 -8.805 1.163 1 98 101 PHE B O 1
ATOM 2033 N N . ILE B 1 102 ? -21.078 -7.617 1.243 1 98.44 102 ILE B N 1
ATOM 2034 C CA . ILE B 1 102 ? -20.922 -7.672 -0.206 1 98.44 102 ILE B CA 1
ATOM 2035 C C . ILE B 1 102 ? -19.797 -8.633 -0.566 1 98.44 102 ILE B C 1
ATOM 2037 O O . ILE B 1 102 ? -19.938 -9.484 -1.45 1 98.44 102 ILE B O 1
ATOM 2041 N N . MET B 1 103 ? -18.703 -8.609 0.149 1 98.56 103 MET B N 1
ATOM 2042 C CA . MET B 1 103 ? -17.5 -9.312 -0.289 1 98.56 103 MET B CA 1
ATOM 2043 C C . MET B 1 103 ? -17.391 -10.672 0.393 1 98.56 103 MET B C 1
ATOM 2045 O O . MET B 1 103 ? -16.844 -11.617 -0.186 1 98.56 103 MET B O 1
ATOM 2049 N N . LYS B 1 104 ? -17.891 -10.828 1.545 1 98.19 104 LYS B N 1
ATOM 2050 C CA . LYS B 1 104 ? -17.625 -11.961 2.428 1 98.19 104 LYS B CA 1
ATOM 2051 C C . LYS B 1 104 ? -18.109 -13.266 1.806 1 98.19 104 LYS B C 1
ATOM 2053 O O . LYS B 1 104 ? -17.406 -14.281 1.873 1 98.19 104 LYS B O 1
ATOM 2058 N N . PRO B 1 105 ? -19.234 -13.391 1.132 1 97 105 PRO B N 1
ATOM 2059 C CA . PRO B 1 105 ? -19.672 -14.672 0.583 1 97 105 PRO B CA 1
ATOM 2060 C C . PRO B 1 105 ? -18.672 -15.258 -0.417 1 97 105 PRO B C 1
ATOM 2062 O O . PRO B 1 105 ? -18.344 -16.453 -0.345 1 97 105 PRO B O 1
ATOM 2065 N N . ASP B 1 106 ? -18.172 -14.461 -1.282 1 97.06 106 ASP B N 1
ATOM 2066 C CA . ASP B 1 106 ? -17.203 -14.945 -2.252 1 97.06 106 ASP B CA 1
ATOM 2067 C C . ASP B 1 106 ? -15.836 -15.164 -1.601 1 97.06 106 ASP B C 1
ATOM 2069 O O . ASP B 1 106 ? -15.102 -16.078 -1.977 1 97.06 106 ASP B O 1
ATOM 2073 N N . ILE B 1 107 ? -15.508 -14.32 -0.659 1 98.5 107 ILE B N 1
ATOM 2074 C CA . ILE B 1 107 ? -14.258 -14.508 0.078 1 98.5 107 ILE B CA 1
ATOM 2075 C C . ILE B 1 107 ? -14.25 -15.875 0.745 1 98.5 107 ILE B C 1
ATOM 2077 O O . ILE B 1 107 ? -13.273 -16.625 0.638 1 98.5 107 ILE B O 1
ATOM 2081 N N . ASN B 1 108 ? -15.312 -16.281 1.38 1 98.19 108 ASN B N 1
ATOM 2082 C CA . ASN B 1 108 ? -15.406 -17.562 2.078 1 98.19 108 ASN B CA 1
ATOM 2083 C C . ASN B 1 108 ? -15.25 -18.734 1.119 1 98.19 108 ASN B C 1
ATOM 2085 O O . ASN B 1 108 ? -14.586 -19.719 1.442 1 98.19 108 ASN B O 1
ATOM 2089 N N . ARG B 1 109 ? -15.797 -18.625 -0.021 1 97.75 109 ARG B N 1
ATOM 2090 C CA . A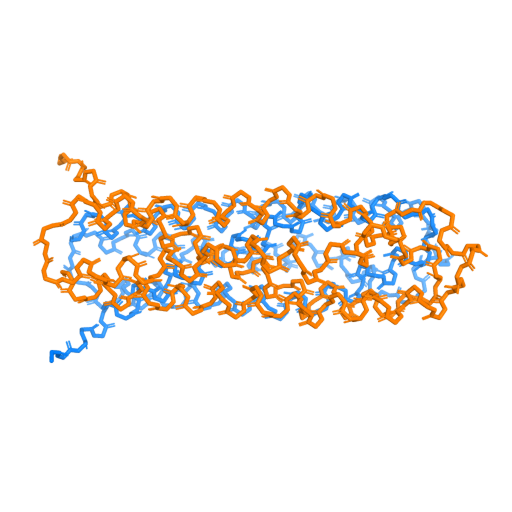RG B 1 109 ? -15.672 -19.688 -1.017 1 97.75 109 ARG B CA 1
ATOM 2091 C C . ARG B 1 109 ? -14.242 -19.766 -1.546 1 97.75 109 ARG B C 1
ATOM 2093 O O . ARG B 1 109 ? -13.695 -20.859 -1.693 1 97.75 109 ARG B O 1
ATOM 2100 N N . LEU B 1 110 ? -13.656 -18.609 -1.762 1 98.31 110 LEU B N 1
ATOM 2101 C CA . LEU B 1 110 ? -12.305 -18.562 -2.301 1 98.31 110 LEU B CA 1
ATOM 2102 C C . LEU B 1 110 ? -11.297 -19.078 -1.279 1 98.31 110 LEU B C 1
ATOM 2104 O O . LEU B 1 110 ? -10.227 -19.578 -1.65 1 98.31 110 LEU B O 1
ATOM 2108 N N . LEU B 1 111 ? -11.625 -18.984 0.01 1 98.31 111 LEU B N 1
ATOM 2109 C CA . LEU B 1 111 ? -10.727 -19.422 1.076 1 98.31 111 LEU B CA 1
ATOM 2110 C C . LEU B 1 111 ? -10.797 -20.922 1.276 1 98.31 111 LEU B C 1
ATOM 2112 O O . LEU B 1 111 ? -9.922 -21.516 1.907 1 98.31 111 LEU B O 1
ATOM 2116 N N . ASP B 1 112 ? -11.836 -21.469 0.726 1 97.56 112 ASP B N 1
ATOM 2117 C CA . ASP B 1 112 ? -12.008 -22.922 0.854 1 97.56 112 ASP B CA 1
ATOM 2118 C C . ASP B 1 112 ? -10.977 -23.672 0.018 1 97.56 112 ASP B C 1
ATOM 2120 O O . ASP B 1 112 ? -10.891 -23.484 -1.197 1 97.56 112 ASP B O 1
ATOM 2124 N N . ASP B 1 113 ? -10.266 -24.625 0.605 1 95.88 113 ASP B N 1
ATOM 2125 C CA . ASP B 1 113 ? -9.172 -25.328 -0.06 1 95.88 113 ASP B CA 1
ATOM 2126 C C . ASP B 1 113 ? -9.695 -26.234 -1.167 1 95.88 113 ASP B C 1
ATOM 2128 O O . ASP B 1 113 ? -8.945 -26.641 -2.059 1 95.88 113 ASP B O 1
ATOM 2132 N N . LYS B 1 114 ? -10.969 -26.594 -1.226 1 97.69 114 LYS B N 1
ATOM 2133 C CA . LYS B 1 114 ? -11.555 -27.484 -2.219 1 97.69 114 LYS B CA 1
ATOM 2134 C C . LYS B 1 114 ? -12.148 -26.703 -3.383 1 97.69 114 LYS B C 1
ATOM 2136 O O . LYS B 1 114 ? -12.664 -27.297 -4.336 1 97.69 114 LYS B O 1
ATOM 2141 N N . VAL B 1 115 ? -12.031 -25.406 -3.385 1 97.94 115 VAL B N 1
ATOM 2142 C CA . VAL B 1 115 ? -12.789 -24.578 -4.316 1 97.94 115 VAL B CA 1
ATOM 2143 C C . VAL B 1 115 ? -12.336 -24.859 -5.746 1 97.94 115 VAL B C 1
ATOM 2145 O O . VAL B 1 115 ? -13.156 -24.875 -6.672 1 97.94 115 VAL B O 1
ATOM 2148 N N . LEU B 1 116 ? -11.094 -25.078 -5.953 1 97.62 116 LEU B N 1
ATOM 2149 C CA . LEU B 1 116 ? -10.594 -25.328 -7.301 1 97.62 116 LEU B CA 1
ATOM 2150 C C . LEU B 1 116 ? -11.156 -26.625 -7.859 1 97.62 116 LEU B C 1
ATOM 2152 O O . LEU B 1 116 ? -11.539 -26.688 -9.031 1 97.62 116 LEU B O 1
ATOM 2156 N N . THR B 1 117 ? -11.172 -27.594 -7.027 1 97.69 117 THR B N 1
ATOM 2157 C CA . THR B 1 117 ? -11.68 -28.891 -7.449 1 97.69 117 THR B CA 1
ATOM 2158 C C . THR B 1 117 ? -13.203 -28.859 -7.613 1 97.69 117 THR B C 1
ATOM 2160 O O . THR B 1 117 ? -13.75 -29.484 -8.516 1 97.69 117 THR B O 1
ATOM 2163 N N . GLU B 1 118 ? -13.836 -28.078 -6.852 1 97.69 118 GLU B N 1
ATOM 2164 C CA . GLU B 1 118 ? -15.297 -28.078 -6.82 1 97.69 118 GLU B CA 1
ATOM 2165 C C . GLU B 1 118 ? -15.867 -27.109 -7.863 1 97.69 118 GLU B C 1
ATOM 2167 O O . GLU B 1 118 ? -16.906 -27.391 -8.469 1 97.69 118 GLU B O 1
ATOM 2172 N N . ARG B 1 119 ? -15.234 -26 -8.07 1 97.5 119 ARG B N 1
ATOM 2173 C CA . ARG B 1 119 ? -15.844 -24.953 -8.891 1 97.5 119 ARG B CA 1
ATOM 2174 C C . ARG B 1 119 ? -15.039 -24.719 -10.164 1 97.5 119 ARG B C 1
ATOM 2176 O O . ARG B 1 119 ? -15.539 -24.109 -11.117 1 97.5 119 ARG B O 1
ATOM 2183 N N . GLY B 1 120 ? -13.688 -25.156 -10.156 1 97.69 120 GLY B N 1
ATOM 2184 C CA . GLY B 1 120 ? -12.852 -25.016 -11.344 1 97.69 120 GLY B CA 1
ATOM 2185 C C . GLY B 1 120 ? -12.078 -23.703 -11.375 1 97.69 120 GLY B C 1
ATOM 2186 O O . GLY B 1 120 ? -12.398 -22.766 -10.641 1 97.69 120 GLY B O 1
ATOM 2187 N N . GLY B 1 121 ? -11.031 -23.641 -12.234 1 97.69 121 GLY B N 1
ATOM 2188 C CA . GLY B 1 121 ? -10.141 -22.5 -12.352 1 97.69 121 GLY B CA 1
ATOM 2189 C C . GLY B 1 121 ? -10.828 -21.266 -12.891 1 97.69 121 GLY B C 1
ATOM 2190 O O . GLY B 1 121 ? -10.555 -20.156 -12.438 1 97.69 121 GLY B O 1
ATOM 2191 N N . ASP B 1 122 ? -11.703 -21.406 -13.859 1 97.81 122 ASP B N 1
ATOM 2192 C CA . ASP B 1 122 ? -12.383 -20.25 -14.445 1 97.81 122 ASP B CA 1
ATOM 2193 C C . ASP B 1 122 ? -13.234 -19.531 -13.406 1 97.81 122 ASP B C 1
ATOM 2195 O O . ASP B 1 122 ? -13.25 -18.297 -13.375 1 97.81 122 ASP B O 1
ATOM 2199 N N . TRP B 1 123 ? -13.93 -20.281 -12.625 1 98.25 123 TRP B N 1
ATOM 2200 C CA . TRP B 1 123 ? -14.734 -19.688 -11.578 1 98.25 123 TRP B CA 1
ATOM 2201 C C . TRP B 1 123 ? -13.867 -18.906 -10.594 1 98.25 123 TRP B C 1
ATOM 2203 O O . TRP B 1 123 ? -14.172 -17.75 -10.258 1 98.25 123 TRP B O 1
ATOM 2213 N N . VAL B 1 124 ? -12.797 -19.531 -10.172 1 98.31 124 VAL B N 1
ATOM 2214 C CA . VAL B 1 124 ? -11.883 -18.922 -9.211 1 98.31 124 VAL B CA 1
ATOM 2215 C C . VAL B 1 124 ? -11.352 -17.609 -9.766 1 98.31 124 VAL B C 1
ATOM 2217 O O . VAL B 1 124 ? -11.391 -16.578 -9.086 1 98.31 124 VAL B O 1
ATOM 2220 N N . ARG B 1 125 ? -10.891 -17.625 -10.984 1 98.12 125 ARG B N 1
ATOM 2221 C CA . ARG B 1 125 ? -10.328 -16.438 -11.594 1 98.12 125 ARG B CA 1
ATOM 2222 C C . ARG B 1 125 ? -11.383 -15.328 -11.711 1 98.12 125 ARG B C 1
ATOM 2224 O O . ARG B 1 125 ? -11.102 -14.164 -11.43 1 98.12 125 ARG B O 1
ATOM 2231 N N . THR B 1 126 ? -12.562 -15.688 -12.117 1 98.38 126 THR B N 1
ATOM 2232 C CA . THR B 1 126 ? -13.656 -14.727 -12.242 1 98.38 126 THR B CA 1
ATOM 2233 C C . THR B 1 126 ? -13.969 -14.078 -10.898 1 98.38 126 THR B C 1
ATOM 2235 O O . THR B 1 126 ? -14.203 -12.875 -10.828 1 98.38 126 THR B O 1
ATOM 2238 N N . LYS B 1 127 ? -13.961 -14.859 -9.852 1 98.62 127 LYS B N 1
ATOM 2239 C CA . LYS B 1 127 ? -14.32 -14.344 -8.531 1 98.62 127 LYS B CA 1
ATOM 2240 C C . LYS B 1 127 ? -13.188 -13.508 -7.945 1 98.62 127 LYS B C 1
ATOM 2242 O O . LYS B 1 127 ? -13.438 -12.539 -7.219 1 98.62 127 LYS B O 1
ATOM 2247 N N . ILE B 1 128 ? -11.953 -13.836 -8.25 1 98.38 128 ILE B N 1
ATOM 2248 C CA . ILE B 1 128 ? -10.844 -12.984 -7.84 1 98.38 128 ILE B CA 1
ATOM 2249 C C . ILE B 1 128 ? -10.945 -11.633 -8.539 1 98.38 128 ILE B C 1
ATOM 2251 O O . ILE B 1 128 ? -10.719 -10.586 -7.926 1 98.38 128 ILE B O 1
ATOM 2255 N N . ASP B 1 129 ? -11.281 -11.633 -9.805 1 98.25 129 ASP B N 1
ATOM 2256 C CA . ASP B 1 129 ? -11.484 -10.383 -10.531 1 98.25 129 ASP B CA 1
ATOM 2257 C C . ASP B 1 129 ? -12.633 -9.578 -9.93 1 98.25 129 ASP B C 1
ATOM 2259 O O . ASP B 1 129 ? -12.539 -8.352 -9.805 1 98.25 129 ASP B O 1
ATOM 2263 N N . ALA B 1 130 ? -13.703 -10.258 -9.602 1 98.5 130 ALA B N 1
ATOM 2264 C CA . ALA B 1 130 ? -14.828 -9.594 -8.945 1 98.5 130 ALA B CA 1
ATOM 2265 C C . ALA B 1 130 ? -14.414 -9.008 -7.602 1 98.5 130 ALA B C 1
ATOM 2267 O O . ALA B 1 130 ? -14.852 -7.914 -7.23 1 98.5 130 ALA B O 1
ATOM 2268 N N . TRP B 1 131 ? -13.672 -9.789 -6.895 1 98.69 131 TRP B N 1
ATOM 2269 C CA . TRP B 1 131 ? -13.148 -9.32 -5.613 1 98.69 131 TRP B CA 1
ATOM 2270 C C . TRP B 1 131 ? -12.367 -8.023 -5.789 1 98.69 131 TRP B C 1
ATOM 2272 O O . TRP B 1 131 ? -12.523 -7.086 -5 1 98.69 131 TRP B O 1
ATOM 2282 N N . ASN B 1 132 ? -11.492 -7.965 -6.77 1 98.75 132 ASN B N 1
ATOM 2283 C CA . ASN B 1 132 ? -10.719 -6.758 -7.02 1 98.75 132 ASN B CA 1
ATOM 2284 C C . ASN B 1 132 ? -11.617 -5.57 -7.348 1 98.75 132 ASN B C 1
ATOM 2286 O O . ASN B 1 132 ? -11.352 -4.445 -6.926 1 98.75 132 ASN B O 1
ATOM 2290 N N . LYS B 1 133 ? -12.68 -5.75 -8.117 1 98.69 133 LYS B N 1
ATOM 2291 C CA . LYS B 1 133 ? -13.641 -4.695 -8.438 1 98.69 133 LYS B CA 1
ATOM 2292 C C . LYS B 1 133 ? -14.352 -4.207 -7.18 1 98.69 133 LYS B C 1
ATOM 2294 O O . LYS B 1 133 ? -14.547 -3.002 -7.004 1 98.69 133 LYS B O 1
ATOM 2299 N N . GLN B 1 134 ? -14.766 -5.121 -6.387 1 98.75 134 GLN B N 1
ATOM 2300 C CA . GLN B 1 134 ? -15.383 -4.758 -5.117 1 98.75 134 GLN B CA 1
ATOM 2301 C C . GLN B 1 134 ? -14.398 -4.008 -4.223 1 98.75 134 GLN B C 1
ATOM 2303 O O . GLN B 1 134 ? -14.789 -3.086 -3.5 1 98.75 134 GLN B O 1
ATOM 2308 N N . HIS B 1 135 ? -13.117 -4.453 -4.238 1 98.75 135 HIS B N 1
ATOM 2309 C CA . HIS B 1 135 ? 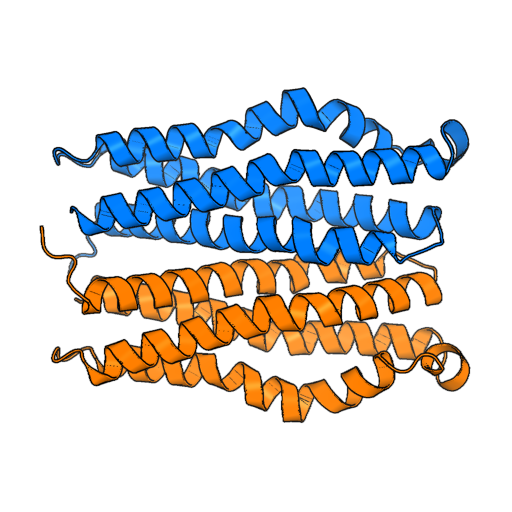-12.07 -3.814 -3.451 1 98.75 135 HIS B CA 1
ATOM 2310 C C . HIS B 1 135 ? -11.859 -2.369 -3.887 1 98.75 135 HIS B C 1
ATOM 2312 O O . HIS B 1 135 ? -11.422 -1.534 -3.092 1 98.75 135 HIS B O 1
ATOM 2318 N N . MET B 1 136 ? -12.219 -2.002 -5.102 1 98.69 136 MET B N 1
ATOM 2319 C CA . MET B 1 136 ? -12.094 -0.636 -5.602 1 98.69 136 MET B CA 1
ATOM 2320 C C . MET B 1 136 ? -12.914 0.332 -4.75 1 98.69 136 MET B C 1
ATOM 2322 O O . MET B 1 136 ? -12.516 1.48 -4.555 1 98.69 136 MET B O 1
ATOM 2326 N N . TYR B 1 137 ? -14.062 -0.126 -4.285 1 98.75 137 TYR B N 1
ATOM 2327 C CA . TYR B 1 137 ? -14.852 0.688 -3.363 1 98.75 137 TYR B CA 1
ATOM 2328 C C . TYR B 1 137 ? -14.008 1.125 -2.17 1 98.75 137 TYR B C 1
ATOM 2330 O O . TYR B 1 137 ? -14.031 2.295 -1.783 1 98.75 137 TYR B O 1
ATOM 2338 N N . ARG B 1 138 ? -13.242 0.221 -1.563 1 98.5 138 ARG B N 1
ATOM 2339 C CA . ARG B 1 138 ? -12.422 0.516 -0.394 1 98.5 138 ARG B CA 1
ATOM 2340 C C . ARG B 1 138 ? -11.297 1.487 -0.742 1 98.5 138 ARG B C 1
ATOM 2342 O O . ARG B 1 138 ? -10.977 2.381 0.043 1 98.5 138 ARG B O 1
ATOM 2349 N N . SER B 1 139 ? -10.711 1.288 -1.916 1 98.69 139 SER B N 1
ATOM 2350 C CA . SER B 1 139 ? -9.688 2.219 -2.385 1 98.69 139 SER B CA 1
ATOM 2351 C C . SER B 1 139 ? -10.25 3.631 -2.523 1 98.69 139 SER B C 1
ATOM 2353 O O . SER B 1 139 ? -9.625 4.598 -2.086 1 98.69 139 SER B O 1
ATOM 2355 N N . LEU B 1 140 ? -11.414 3.709 -3.086 1 98.75 140 LEU B N 1
ATOM 2356 C CA . LEU B 1 140 ? -12.047 5.008 -3.287 1 98.75 140 LEU B CA 1
ATOM 2357 C C . LEU B 1 140 ? -12.43 5.641 -1.953 1 98.75 140 LEU B C 1
ATOM 2359 O O . LEU B 1 140 ? -12.289 6.852 -1.769 1 98.75 140 LEU B O 1
ATOM 2363 N N . VAL B 1 141 ? -12.945 4.836 -1.102 1 98.75 141 VAL B N 1
ATOM 2364 C CA . VAL B 1 141 ? -13.281 5.324 0.232 1 98.75 141 VAL B CA 1
ATOM 2365 C C . VAL B 1 141 ? -12.031 5.875 0.911 1 98.75 141 VAL B C 1
ATOM 2367 O O . VAL B 1 141 ? -12.023 7.012 1.385 1 98.75 141 VAL B O 1
ATOM 2370 N N . GLY B 1 142 ? -10.945 5.078 0.953 1 98.5 142 GLY B N 1
ATOM 2371 C CA . GLY B 1 142 ? -9.711 5.527 1.565 1 98.5 142 GLY B CA 1
ATOM 2372 C C . GLY B 1 142 ? -9.195 6.828 0.981 1 98.5 142 GLY B C 1
ATOM 2373 O O . GLY B 1 142 ? -8.828 7.746 1.72 1 98.5 142 GLY B O 1
ATOM 2374 N N . LEU B 1 143 ? -9.219 6.898 -0.295 1 97.81 143 LEU B N 1
ATOM 2375 C CA . LEU B 1 143 ? -8.727 8.078 -0.991 1 97.81 143 LEU B CA 1
ATOM 2376 C C . LEU B 1 143 ? -9.602 9.297 -0.687 1 97.81 143 LEU B C 1
ATOM 2378 O O . LEU B 1 143 ? -9.086 10.391 -0.467 1 97.81 143 LEU B O 1
ATOM 2382 N N . SER B 1 144 ? -10.898 9.148 -0.721 1 98.5 144 SER B N 1
ATOM 2383 C CA . SER B 1 144 ? -11.82 10.242 -0.465 1 98.5 144 SER B CA 1
ATOM 2384 C C . SER B 1 144 ? -11.68 10.766 0.96 1 98.5 144 SER B C 1
ATOM 2386 O O . SER B 1 144 ? -11.719 11.977 1.189 1 98.5 144 SER B O 1
ATOM 2388 N N . VAL B 1 145 ? -11.578 9.828 1.889 1 98.69 145 VAL B N 1
ATOM 2389 C CA . VAL B 1 145 ? -11.445 10.227 3.287 1 98.69 145 VAL B CA 1
ATOM 2390 C C . VAL B 1 145 ? -10.125 10.953 3.494 1 98.69 145 VAL B C 1
ATOM 2392 O O . VAL B 1 145 ? -10.062 11.961 4.203 1 98.69 145 VAL B O 1
ATOM 2395 N N . PHE B 1 146 ? -9.102 10.43 2.916 1 96.38 146 PHE B N 1
ATOM 2396 C CA . PHE B 1 146 ? -7.82 11.117 2.92 1 96.38 146 PHE B CA 1
ATOM 2397 C C . PHE B 1 146 ? -7.969 12.547 2.416 1 96.38 146 PHE B C 1
ATOM 2399 O O . PHE B 1 146 ? -7.508 13.492 3.062 1 96.38 146 PHE B O 1
ATOM 2406 N N . GLY B 1 147 ? -8.594 12.766 1.309 1 96.19 147 GLY B N 1
ATOM 2407 C CA . GLY B 1 147 ? -8.844 14.094 0.773 1 96.19 147 GLY B CA 1
ATOM 2408 C C . GLY B 1 147 ? -9.672 14.969 1.702 1 96.19 147 GLY B C 1
ATOM 2409 O O . GLY B 1 147 ? -9.391 16.156 1.857 1 96.19 147 GLY B O 1
ATOM 2410 N N . LEU B 1 148 ? -10.672 14.406 2.283 1 97.19 148 LEU B N 1
ATOM 2411 C CA . LEU B 1 148 ? -11.531 15.133 3.209 1 97.19 148 LEU B CA 1
ATOM 2412 C C . LEU B 1 148 ? -10.742 15.609 4.422 1 97.19 148 LEU B C 1
ATOM 2414 O O . LEU B 1 148 ? -10.977 16.719 4.922 1 97.19 148 LEU B O 1
ATOM 2418 N N . TRP B 1 149 ? -9.812 14.789 4.914 1 95.25 149 TRP B N 1
ATOM 2419 C CA . TRP B 1 149 ? -9.016 15.172 6.074 1 95.25 149 TRP B CA 1
ATOM 2420 C C . TRP B 1 149 ? -8.055 16.297 5.719 1 95.25 149 TRP B C 1
ATOM 2422 O O . TRP B 1 149 ? -7.805 17.188 6.535 1 95.25 149 TRP B O 1
ATOM 2432 N N . ILE B 1 150 ? -7.539 16.266 4.512 1 91.62 150 ILE B N 1
ATOM 2433 C CA . ILE B 1 150 ? -6.719 17.375 4.055 1 91.62 150 ILE B CA 1
ATOM 2434 C C . ILE B 1 150 ? -7.539 18.672 4.086 1 91.62 150 ILE B C 1
ATOM 2436 O O . ILE B 1 150 ? -7.07 19.688 4.586 1 91.62 150 ILE B O 1
ATOM 2440 N N . PHE B 1 151 ? -8.727 18.609 3.604 1 93.12 151 PHE B N 1
ATOM 2441 C CA . PHE B 1 151 ? -9.625 19.75 3.586 1 93.12 151 PHE B CA 1
ATOM 2442 C C . PHE B 1 151 ? -9.945 20.203 5.004 1 93.12 151 PHE B C 1
ATOM 2444 O O . PHE B 1 151 ? -9.914 21.406 5.297 1 93.12 151 PHE B O 1
ATOM 2451 N N . ALA B 1 152 ? -10.234 19.312 5.859 1 92.88 152 ALA B N 1
ATOM 2452 C CA . ALA B 1 152 ? -10.57 19.641 7.242 1 92.88 152 ALA B CA 1
ATOM 2453 C C . ALA B 1 152 ? -9.406 20.297 7.953 1 92.88 152 ALA B C 1
ATOM 2455 O O . ALA B 1 152 ? -9.586 21.297 8.656 1 92.88 152 ALA B O 1
ATOM 2456 N N . ILE B 1 153 ? -8.242 19.75 7.781 1 86.06 153 ILE B N 1
ATOM 2457 C CA . ILE B 1 153 ? -7.051 20.281 8.445 1 86.06 153 ILE B CA 1
ATOM 2458 C C . ILE B 1 153 ? -6.703 21.656 7.867 1 86.06 153 ILE B C 1
ATOM 2460 O O . ILE B 1 153 ? -6.273 22.547 8.594 1 86.06 153 ILE B O 1
ATOM 2464 N N . SER B 1 154 ? -6.922 21.875 6.586 1 83.5 154 SER B N 1
ATOM 2465 C CA . SER B 1 154 ? -6.613 23.156 5.938 1 83.5 154 SER B CA 1
ATOM 2466 C C . SER B 1 154 ? -7.543 24.25 6.418 1 83.5 154 SER B C 1
ATOM 2468 O O . SER B 1 154 ? -7.219 25.438 6.305 1 83.5 154 SER B O 1
ATOM 2470 N N . LYS B 1 155 ? -8.688 23.906 6.973 1 82.75 155 LYS B N 1
ATOM 2471 C CA . LYS B 1 155 ? -9.656 24.891 7.469 1 82.75 155 LYS B CA 1
ATOM 2472 C C . LYS B 1 155 ? -9.492 25.109 8.969 1 82.75 155 LYS B C 1
ATOM 2474 O O . LYS B 1 155 ? -10.18 25.938 9.555 1 82.75 155 LYS B O 1
ATOM 2479 N N . SER B 1 156 ? -8.68 24.266 9.578 1 72.94 156 SER B N 1
ATOM 2480 C CA . SER B 1 156 ? -8.484 24.422 11.016 1 72.94 156 SER B CA 1
ATOM 2481 C C . SER B 1 156 ? -7.406 25.453 11.312 1 72.94 156 SER B C 1
ATOM 2483 O O . SER B 1 156 ? -6.535 25.719 10.477 1 72.94 156 SER B O 1
#